Protein AF-0000000079469571 (afdb_homodimer)

Secondary structure (DSSP, 8-state):
--------------EEE-SHHHHHHHHHHHHHHHHHHHHHHHH--S-HHHHHHHHHHS--EE-TTT--EE-HHHHHHHHHHHHHHHHHHHHHHHH-GGG--EEE--STT--SSSSEEESSTTTEEEEEEE-SSTTGGGHHHHHHHHHHT---SEEEEEEE-TT--S-EE-GGG-BTTBEEEE---/--------------EEE-SHHHHHHHHHHHHHHHHHHHHHHHH--S-HHHHHHHHHHS--EE-TTT--EE-HHHHHHHHHHHHHHHHHHHHHHHH-GGG--EEE--STT--SSSSEEESSTTTEEEEEEE-SSTTGGGHHHHHHHHHHT---SEEEEEEE-TT--S-EE-GGG-BTTBEEEE---

Foldseek 3Di:
DDPPPPDPDPPFDWDWFQAPVSLVVLLVLLVVQVVQLVVLLVPDDDDPVVSVVQQPPNQSGAQSRPGHTDHNVVNVQNSVQSNQQSQVQNVVCVVPVPLSTKTAQRDPVGDDPERIDGPPPQAEGEHEHEDQDPPPPPVLVVRLVSQLPRRRPAYEYEYEHPPQQDWDWDVVSDDNRYIYTYHHD/DDPPPPDPDPPFDWDWFQALVSLVVLLVLLVVQVVQLVVLLVPDDDDPVVSVVQQPPNQSGAQSRPRHTDRNVVNVQNSVQSNQQSQVQNVVCVVPVPLSTKTAQRDPVGDDPERIDGPPPQAEGEHEHEDQDPPPPPVLVVRLVSQLPGRRPAYEYEYEHPPQQDFDWDVVSDDNRYTYTYHHD

Sequence (370 aa):
MSLSAIAPSKPEKYLVVRSAADVDQQLDLIRASAARAQSWVISHRGDALDLLRQMKFHPVGFHPIEDRPLNLVEQLNQTWTYTVALIATRKLLELHPDAGGFKVAPGAHMSIPLDIMSMEDGLVGAETFAVTRPSSNGKLAADLTKLATRPERHRYVFFCAPGFVLTERLTQFERNGVQVWSVEIMSLSAIAPSKPEKYLVVRSAADVDQQLDLIRASAARAQSWVISHRGDALDLLRQMKFHPVGFHPIEDRPLNLVEQLNQTWTYTVALIATRKLLELHPDAGGFKVAPGAHMSIPLDIMSMEDGLVGAETFAVTRPSSNGKLAADLTKLATRPERHRYVFFCAPGFVLTERLTQFERNGVQVWSVEI

Structure (mmCIF, N/CA/C/O backbone):
data_AF-0000000079469571-model_v1
#
loop_
_entity.id
_entity.type
_entity.pdbx_description
1 polymer 'Uncharacterized protein'
#
loop_
_atom_site.group_PDB
_atom_site.id
_atom_site.type_symbol
_atom_site.label_atom_id
_atom_site.label_alt_id
_atom_site.label_comp_id
_atom_site.label_asym_id
_atom_site.label_entity_id
_atom_site.label_seq_id
_atom_site.pdbx_PDB_ins_code
_atom_site.Cartn_x
_atom_site.Cartn_y
_atom_site.Cartn_z
_atom_site.occupancy
_atom_site.B_iso_or_equiv
_atom_site.auth_seq_id
_atom_site.auth_comp_id
_atom_site.auth_asym_id
_atom_site.auth_atom_id
_atom_site.pdbx_PDB_model_num
ATOM 1 N N . MET A 1 1 ? -35.875 27.531 -22.047 1 29.48 1 MET A N 1
ATOM 2 C CA . MET A 1 1 ? -34.656 27.859 -21.312 1 29.48 1 MET A CA 1
ATOM 3 C C . MET A 1 1 ? -34.406 26.812 -20.234 1 29.48 1 MET A C 1
ATOM 5 O O . MET A 1 1 ? -35.125 26.734 -19.234 1 29.48 1 MET A O 1
ATOM 9 N N . SER A 1 2 ? -34 25.547 -20.594 1 32.88 2 SER A N 1
ATOM 10 C CA . SER A 1 2 ? -33.875 24.328 -19.781 1 32.88 2 SER A CA 1
ATOM 11 C C . SER A 1 2 ? -32.781 24.469 -18.734 1 32.88 2 SER A C 1
ATOM 13 O O . SER A 1 2 ? -31.641 24.766 -19.062 1 32.88 2 SER A O 1
ATOM 15 N N . LEU A 1 3 ? -33.156 24.891 -17.484 1 33.94 3 LEU A N 1
ATOM 16 C CA . LEU A 1 3 ? -32.25 24.953 -16.344 1 33.94 3 LEU A CA 1
ATOM 17 C C . LEU A 1 3 ? -31.531 23.625 -16.156 1 33.94 3 LEU A C 1
ATOM 19 O O . LEU A 1 3 ? -32.156 22.578 -15.984 1 33.94 3 LEU A O 1
ATOM 23 N N . SER A 1 4 ? -30.375 23.422 -16.688 1 34.5 4 SER A N 1
ATOM 24 C CA . SER A 1 4 ? -29.484 22.297 -16.469 1 34.5 4 SER A CA 1
ATOM 25 C C . SER A 1 4 ? -29.312 22 -14.984 1 34.5 4 SER A C 1
ATOM 27 O O . SER A 1 4 ? -28.969 22.891 -14.203 1 34.5 4 SER A O 1
ATOM 29 N N . ALA A 1 5 ? -30.031 21.031 -14.477 1 35.56 5 ALA A N 1
ATOM 30 C CA . ALA A 1 5 ? -29.891 20.516 -13.117 1 35.56 5 ALA A CA 1
ATOM 31 C C . ALA A 1 5 ? -28.422 20.281 -12.758 1 35.56 5 ALA A C 1
ATOM 33 O O . ALA A 1 5 ? -27.766 19.422 -13.352 1 35.56 5 ALA A O 1
ATOM 34 N N . ILE A 1 6 ? -27.703 21.297 -12.344 1 34.66 6 ILE A N 1
ATOM 35 C CA . ILE A 1 6 ? -26.406 21.078 -11.734 1 34.66 6 ILE A CA 1
ATOM 36 C C . ILE A 1 6 ? -26.5 19.953 -10.703 1 34.66 6 ILE A C 1
ATOM 38 O O . ILE A 1 6 ? -27.344 19.984 -9.812 1 34.66 6 ILE A O 1
ATOM 42 N N . ALA A 1 7 ? -26.156 18.781 -11.023 1 40.38 7 ALA A N 1
ATOM 43 C CA . ALA A 1 7 ? -26.062 17.656 -10.094 1 40.38 7 ALA A CA 1
ATOM 44 C C . ALA A 1 7 ? -25.531 18.125 -8.734 1 40.38 7 ALA A C 1
ATOM 46 O O . ALA A 1 7 ? -24.688 19.016 -8.656 1 40.38 7 ALA A O 1
ATOM 47 N N . PRO A 1 8 ? -26.203 17.938 -7.672 1 37.66 8 PRO A N 1
ATOM 48 C CA . PRO A 1 8 ? -25.719 18.344 -6.355 1 37.66 8 PRO A CA 1
ATOM 49 C C . PRO A 1 8 ? -24.25 17.969 -6.133 1 37.66 8 PRO A C 1
ATOM 51 O O . PRO A 1 8 ? -23.812 16.891 -6.535 1 37.66 8 PRO A O 1
ATOM 54 N N . SER A 1 9 ? -23.297 18.875 -6.164 1 39.91 9 SER A N 1
ATOM 55 C CA . SER A 1 9 ? -21.891 18.688 -5.871 1 39.91 9 SER A CA 1
ATOM 56 C C . SER A 1 9 ? -21.688 17.766 -4.672 1 39.91 9 SER A C 1
ATOM 58 O O . SER A 1 9 ? -22.422 17.859 -3.684 1 39.91 9 SER A O 1
ATOM 60 N N . LYS A 1 10 ? -21.344 16.594 -4.785 1 49.53 10 LYS A N 1
ATOM 61 C CA . LYS A 1 10 ? -20.984 15.773 -3.633 1 49.53 10 LYS A CA 1
ATOM 62 C C . LYS A 1 10 ? -20.391 16.625 -2.512 1 49.53 10 LYS A C 1
ATOM 64 O O . LYS A 1 10 ? -19.578 17.516 -2.764 1 49.53 10 LYS A O 1
ATOM 69 N N . PRO A 1 11 ? -21.078 16.688 -1.435 1 51.78 11 PRO A N 1
ATOM 70 C CA . PRO A 1 11 ? -20.609 17.547 -0.345 1 51.78 11 PRO A CA 1
ATOM 71 C C . PRO A 1 11 ? -19.109 17.422 -0.102 1 51.78 11 PRO A C 1
ATOM 73 O O . PRO A 1 11 ? -18.562 16.312 -0.158 1 51.78 11 PRO A O 1
ATOM 76 N N . GLU A 1 12 ? -18.391 18.578 -0.201 1 59.56 12 GLU A N 1
ATOM 77 C CA . GLU A 1 12 ? -16.969 18.641 0.098 1 59.56 12 GLU A CA 1
ATOM 78 C C . GLU A 1 12 ? -16.656 18.016 1.464 1 59.56 12 GLU A C 1
ATOM 80 O O . GLU A 1 12 ? -17.359 18.297 2.439 1 59.56 12 GLU A O 1
ATOM 85 N N . LYS A 1 13 ? -15.859 16.938 1.423 1 81.94 13 LYS A N 1
ATOM 86 C CA . LYS A 1 13 ? -15.492 16.344 2.705 1 81.94 13 LYS A CA 1
ATOM 87 C C . LYS A 1 13 ? -14.062 16.719 3.096 1 81.94 13 LYS A C 1
ATOM 89 O O . LYS A 1 13 ? -13.117 16.422 2.371 1 81.94 13 LYS A O 1
ATOM 94 N N . TYR A 1 14 ? -14.016 17.75 4.004 1 90.94 14 TYR A N 1
ATOM 95 C CA . TYR A 1 14 ? -12.742 18.156 4.582 1 90.94 14 TYR A CA 1
ATOM 96 C C . TYR A 1 14 ? -12.875 18.406 6.078 1 90.94 14 TYR A C 1
ATOM 98 O O . TYR A 1 14 ? -13.992 18.562 6.59 1 90.94 14 TYR A O 1
ATOM 106 N N . LEU A 1 15 ? -11.734 18.391 6.727 1 93.12 15 LEU A N 1
ATOM 107 C CA . LEU A 1 15 ? -11.641 18.812 8.125 1 93.12 15 LEU A CA 1
ATOM 108 C C . LEU A 1 15 ? -11.367 20.312 8.227 1 93.12 15 LEU A C 1
ATOM 110 O O . LEU A 1 15 ? -10.562 20.844 7.461 1 93.12 15 LEU A O 1
ATOM 114 N N . VAL A 1 16 ? -12.039 20.875 9.141 1 95.56 16 VAL A N 1
ATOM 115 C CA . VAL A 1 16 ? -11.742 22.281 9.422 1 95.56 16 VAL A CA 1
ATOM 116 C C . VAL A 1 16 ? -10.852 22.375 10.664 1 95.56 16 VAL A C 1
ATOM 118 O O . VAL A 1 16 ? -11.18 21.828 11.719 1 95.56 16 VAL A O 1
ATOM 121 N N . VAL A 1 17 ? -9.75 23.078 10.5 1 97.88 17 VAL A N 1
ATOM 122 C CA . VAL A 1 17 ? -8.797 23.297 11.578 1 97.88 17 VAL A CA 1
ATOM 123 C C . VAL A 1 17 ? -8.555 24.797 11.766 1 97.88 17 VAL A C 1
ATOM 125 O O . VAL A 1 17 ? -8.117 25.484 10.844 1 97.88 17 VAL A O 1
ATOM 128 N N . ARG A 1 18 ? -8.781 25.25 12.969 1 98.06 18 ARG A N 1
ATOM 129 C CA . ARG A 1 18 ? -8.656 26.688 13.18 1 98.06 18 ARG A CA 1
ATOM 130 C C . ARG A 1 18 ? -7.613 27 14.258 1 98.06 18 ARG A C 1
ATOM 132 O O . ARG A 1 18 ? -7.199 28.141 14.414 1 98.06 18 ARG A O 1
ATOM 139 N N . SER A 1 19 ? -7.207 25.922 15.008 1 97.94 19 SER A N 1
ATOM 140 C CA . SER A 1 19 ? -6.254 26.141 16.094 1 97.94 19 SER A CA 1
ATOM 141 C C . SER A 1 19 ? -5.379 24.906 16.312 1 97.94 19 SER A C 1
ATOM 143 O O . SER A 1 19 ? -5.664 23.828 15.773 1 97.94 19 SER A O 1
ATOM 145 N N . ALA A 1 20 ? -4.348 25.125 17.062 1 97.5 20 ALA A N 1
ATOM 146 C CA . ALA A 1 20 ? -3.488 24 17.453 1 97.5 20 ALA A CA 1
ATOM 147 C C . ALA A 1 20 ? -4.27 22.953 18.25 1 97.5 20 ALA A C 1
ATOM 149 O O . ALA A 1 20 ? -3.994 21.766 18.156 1 97.5 20 ALA A O 1
ATOM 150 N N . ALA A 1 21 ? -5.219 23.469 18.969 1 98.12 21 ALA A N 1
ATOM 151 C CA . ALA A 1 21 ? -6.047 22.562 19.75 1 98.12 21 ALA A CA 1
ATOM 152 C C . ALA A 1 21 ? -6.859 21.641 18.844 1 98.12 21 ALA A C 1
ATOM 154 O O . ALA A 1 21 ? -7.059 20.453 19.172 1 98.12 21 ALA A O 1
ATOM 155 N N . ASP A 1 22 ? -7.34 22.172 17.75 1 98.06 22 ASP A N 1
ATOM 156 C CA . ASP A 1 22 ? -8.039 21.344 16.781 1 98.06 22 ASP A CA 1
ATOM 157 C C . ASP A 1 22 ? -7.137 20.234 16.25 1 98.06 22 ASP A C 1
ATOM 159 O O . ASP A 1 22 ? -7.57 19.078 16.125 1 98.06 22 ASP A O 1
ATOM 163 N N . VAL A 1 23 ? -5.93 20.562 16 1 98.12 23 VAL A N 1
ATOM 164 C CA . VAL A 1 23 ? -4.957 19.594 15.508 1 98.12 23 VAL A CA 1
ATOM 165 C C . VAL A 1 23 ? -4.758 18.5 16.547 1 98.12 23 VAL A C 1
ATOM 167 O O . VAL A 1 23 ? -4.801 17.312 16.219 1 98.12 23 VAL A O 1
ATOM 170 N N . ASP A 1 24 ? -4.559 18.906 17.75 1 98.12 24 ASP A N 1
ATOM 171 C CA . ASP A 1 24 ? -4.324 17.938 18.828 1 98.12 24 ASP A CA 1
ATOM 172 C C . ASP A 1 24 ? -5.5 16.984 18.969 1 98.12 24 ASP A C 1
ATOM 174 O O . ASP A 1 24 ? -5.301 15.781 19.203 1 98.12 24 ASP A O 1
ATOM 178 N N . GLN A 1 25 ? -6.645 17.516 18.797 1 98 25 GLN A N 1
ATOM 179 C CA . GLN A 1 25 ? -7.836 16.672 18.891 1 98 25 GLN A CA 1
ATOM 180 C C . GLN A 1 25 ? -7.852 15.609 17.812 1 98 25 GLN A C 1
ATOM 182 O O . GLN A 1 25 ? -8.156 14.445 18.078 1 98 25 GLN A O 1
ATOM 187 N N . GLN A 1 26 ? -7.539 16.016 16.672 1 97.19 26 GLN A N 1
ATOM 188 C CA . GLN A 1 26 ? -7.508 15.07 15.562 1 97.19 26 GLN A CA 1
ATOM 189 C C . GLN A 1 26 ? -6.383 14.055 15.742 1 97.19 26 GLN A C 1
ATOM 191 O O . GLN A 1 26 ? -6.559 12.867 15.461 1 97.19 26 GLN A O 1
ATOM 196 N N . LEU A 1 27 ? -5.281 14.5 16.188 1 97.38 27 LEU A N 1
ATOM 197 C CA . LEU A 1 27 ? -4.164 13.586 16.422 1 97.38 27 LEU A CA 1
ATOM 198 C C . LEU A 1 27 ? -4.504 12.578 17.516 1 97.38 27 LEU A C 1
ATOM 200 O O . LEU A 1 27 ? -4.059 11.43 17.469 1 97.38 27 LEU A O 1
ATOM 204 N N . ASP A 1 28 ? -5.297 13.008 18.453 1 97.62 28 ASP A N 1
ATOM 205 C CA . ASP A 1 28 ? -5.75 12.086 19.5 1 97.62 28 ASP A CA 1
ATOM 206 C C . ASP A 1 28 ? -6.621 10.977 18.906 1 97.62 28 ASP A C 1
ATOM 208 O O . ASP A 1 28 ? -6.547 9.828 19.344 1 97.62 28 ASP A O 1
ATOM 212 N N . LEU A 1 29 ? -7.41 11.328 17.938 1 97.12 29 LEU A N 1
ATOM 213 C CA . LEU A 1 29 ? -8.219 10.32 17.266 1 97.12 29 LEU A CA 1
ATOM 214 C C . LEU A 1 29 ? -7.336 9.312 16.531 1 97.12 29 LEU A C 1
ATOM 216 O O . LEU A 1 29 ? -7.594 8.109 16.578 1 97.12 29 LEU A O 1
ATOM 220 N N . ILE A 1 30 ? -6.328 9.82 15.945 1 97.31 30 ILE A N 1
ATOM 221 C CA . ILE A 1 30 ? -5.391 8.969 15.219 1 97.31 30 ILE A CA 1
ATOM 222 C C . ILE A 1 30 ? -4.707 8.008 16.203 1 97.31 30 ILE A C 1
ATOM 224 O O . ILE A 1 30 ? -4.586 6.816 15.914 1 97.31 30 ILE A O 1
ATOM 228 N N . ARG A 1 31 ? -4.324 8.508 17.312 1 97.31 31 ARG A N 1
ATOM 229 C CA . ARG A 1 31 ? -3.68 7.688 18.328 1 97.31 31 ARG A CA 1
ATOM 230 C C . ARG A 1 31 ? -4.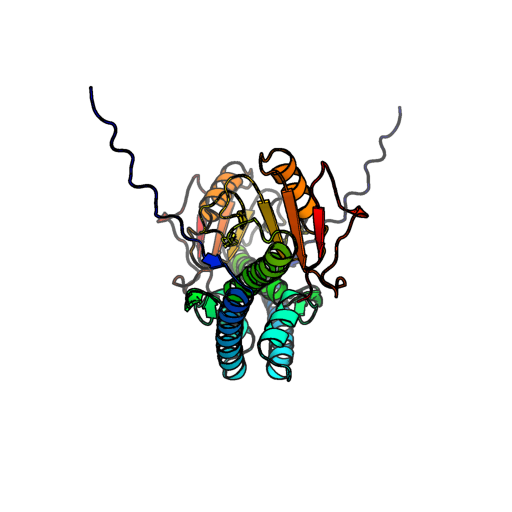625 6.605 18.844 1 97.31 31 ARG A C 1
ATOM 232 O O . ARG A 1 31 ? -4.215 5.457 19.031 1 97.31 31 ARG A O 1
ATOM 239 N N . ALA A 1 32 ? -5.812 6.961 19.016 1 97.31 32 ALA A N 1
ATOM 240 C CA . ALA A 1 32 ? -6.805 6 19.5 1 97.31 32 ALA A CA 1
ATOM 241 C C . ALA A 1 32 ? -7.035 4.891 18.469 1 97.31 32 ALA A C 1
ATOM 243 O O . ALA A 1 32 ? -7.133 3.717 18.828 1 97.31 32 ALA A O 1
ATOM 244 N N . SER A 1 33 ? -7.125 5.285 17.266 1 97 33 SER A N 1
ATOM 245 C CA . SER A 1 33 ? -7.297 4.316 16.188 1 97 33 SER A CA 1
ATOM 246 C C . SER A 1 33 ? -6.105 3.373 16.094 1 97 33 SER A C 1
ATOM 248 O O . SER A 1 33 ? -6.273 2.166 15.922 1 97 33 SER A O 1
ATOM 250 N N . ALA A 1 34 ? -4.922 3.953 16.234 1 97.25 34 ALA A N 1
ATOM 251 C CA . ALA A 1 34 ? -3.703 3.15 16.219 1 97.25 34 ALA A CA 1
ATOM 252 C C . ALA A 1 34 ? -3.695 2.148 17.375 1 97.25 34 ALA A C 1
ATOM 254 O O . ALA A 1 34 ? -3.283 0.998 17.203 1 97.25 34 ALA A O 1
ATOM 255 N N . ALA A 1 35 ? -4.152 2.594 18.5 1 96.81 35 ALA A N 1
ATOM 256 C CA . ALA A 1 35 ? -4.191 1.729 19.688 1 96.81 35 ALA A CA 1
ATOM 257 C C . ALA A 1 35 ? -5.113 0.534 19.453 1 96.81 35 ALA A C 1
ATOM 259 O O . ALA A 1 35 ? -4.801 -0.586 19.859 1 96.81 35 ALA A O 1
ATOM 260 N N . ARG A 1 36 ? -6.168 0.774 18.797 1 96.25 36 ARG A N 1
ATOM 261 C CA . ARG A 1 36 ? -7.09 -0.312 18.484 1 96.25 36 ARG A CA 1
ATOM 262 C C . ARG A 1 36 ? -6.449 -1.312 17.531 1 96.25 36 ARG A C 1
ATOM 264 O O . ARG A 1 36 ? -6.586 -2.525 17.703 1 96.25 36 ARG A O 1
ATOM 271 N N . ALA A 1 37 ? -5.801 -0.832 16.562 1 95.25 37 ALA A N 1
ATOM 272 C CA . ALA A 1 37 ? -5.117 -1.694 15.602 1 95.25 37 ALA A CA 1
ATOM 273 C C . ALA A 1 37 ? -4.051 -2.545 16.281 1 95.25 37 ALA A C 1
ATOM 275 O O . ALA A 1 37 ? -3.941 -3.744 16.031 1 95.25 37 ALA A O 1
ATOM 276 N N . GLN A 1 38 ? -3.301 -1.896 17.109 1 95.38 38 GLN A N 1
ATOM 277 C CA . GLN A 1 38 ? -2.271 -2.619 17.844 1 95.38 38 GLN A CA 1
ATOM 278 C C . GLN A 1 38 ? -2.883 -3.73 18.703 1 95.38 38 GLN A C 1
ATOM 280 O O . GLN A 1 38 ? -2.373 -4.852 18.719 1 95.38 38 GLN A O 1
ATOM 285 N N . SER A 1 39 ? -3.943 -3.396 19.344 1 94.56 39 SER A N 1
ATOM 286 C CA . SER A 1 39 ? -4.625 -4.383 20.172 1 94.56 39 SER A CA 1
ATOM 287 C C . SER A 1 39 ? -5.082 -5.578 19.359 1 94.56 39 SER A C 1
ATOM 289 O O . SER A 1 39 ? -4.938 -6.727 19.781 1 94.56 39 SER A O 1
ATOM 291 N N . TRP A 1 40 ? -5.594 -5.316 18.203 1 94.62 40 TRP A N 1
ATOM 292 C CA . TRP A 1 40 ? -6.051 -6.395 17.328 1 94.62 40 TRP A CA 1
ATOM 293 C C . TRP A 1 40 ? -4.887 -7.285 16.922 1 94.62 40 TRP A C 1
ATOM 295 O O . TRP A 1 40 ? -4.984 -8.516 16.969 1 94.62 40 TRP A O 1
ATOM 305 N N . VAL A 1 41 ? -3.803 -6.672 16.562 1 93.38 41 VAL A N 1
ATOM 306 C CA . VAL A 1 41 ? -2.648 -7.406 16.047 1 93.38 41 VAL A CA 1
ATOM 307 C C . VAL A 1 41 ? -2.082 -8.305 17.156 1 93.38 41 VAL A C 1
ATOM 309 O O . VAL A 1 41 ? -1.788 -9.477 16.906 1 93.38 41 VAL A O 1
ATOM 312 N N . ILE A 1 42 ? -1.999 -7.777 18.281 1 88.81 42 ILE A N 1
ATOM 313 C CA . ILE A 1 42 ? -1.395 -8.492 19.391 1 88.81 42 ILE A CA 1
ATOM 314 C C . ILE A 1 42 ? -2.312 -9.633 19.828 1 88.81 42 ILE A C 1
ATOM 316 O O . ILE A 1 42 ? -1.844 -10.664 20.312 1 88.81 42 ILE A O 1
ATOM 320 N N . SER A 1 43 ? -3.531 -9.523 19.609 1 91.62 43 SER A N 1
ATOM 321 C CA . SER A 1 43 ? -4.496 -10.516 20.078 1 91.62 43 SER A CA 1
ATOM 322 C C . SER A 1 43 ? -4.699 -11.617 19.031 1 91.62 43 SER A C 1
ATOM 324 O O . SER A 1 43 ? -5.359 -12.617 19.312 1 91.62 43 SER A O 1
ATOM 326 N N . HIS A 1 44 ? -4.098 -11.391 17.938 1 91.19 44 HIS A N 1
ATOM 327 C CA . HIS A 1 44 ? -4.305 -12.375 16.891 1 91.19 44 HIS A CA 1
ATOM 328 C C . HIS A 1 44 ? -3.711 -13.727 17.266 1 91.19 44 HIS A C 1
ATOM 330 O O . HIS A 1 44 ? -2.578 -13.797 17.75 1 91.19 44 HIS A O 1
ATOM 336 N N . ARG A 1 45 ? -4.434 -14.828 17.016 1 86.81 45 ARG A N 1
ATOM 337 C CA . ARG A 1 45 ? -4.016 -16.156 17.438 1 86.81 45 ARG A CA 1
ATOM 338 C C . ARG A 1 45 ? -3.787 -17.062 16.219 1 86.81 45 ARG A C 1
ATOM 340 O O . ARG A 1 45 ? -3.285 -18.188 16.359 1 86.81 45 ARG A O 1
ATOM 347 N N . GLY A 1 46 ? -4.016 -16.656 15.086 1 87.69 46 GLY A N 1
ATOM 348 C CA . GLY A 1 46 ? -3.826 -17.484 13.914 1 87.69 46 GLY A CA 1
ATOM 349 C C . GLY A 1 46 ? -2.379 -17.562 13.461 1 87.69 46 GLY A C 1
ATOM 350 O O . GLY A 1 46 ? -1.49 -17.016 14.117 1 87.69 46 GLY A O 1
ATOM 351 N N . ASP A 1 47 ? -2.145 -18.438 12.414 1 93 47 ASP A N 1
ATOM 352 C CA . ASP A 1 47 ? -0.78 -18.547 11.914 1 93 47 ASP A CA 1
ATOM 353 C C . ASP A 1 47 ? -0.353 -17.266 11.195 1 93 47 ASP A C 1
ATOM 355 O O . ASP A 1 47 ? -1.154 -16.344 11.023 1 93 47 ASP A O 1
ATOM 359 N N . ALA A 1 48 ? 0.909 -17.266 10.812 1 95.12 48 ALA A N 1
ATOM 360 C CA . ALA A 1 48 ? 1.549 -16.062 10.281 1 95.12 48 ALA A CA 1
ATOM 361 C C . ALA A 1 48 ? 0.915 -15.648 8.961 1 95.12 48 ALA A C 1
ATOM 363 O O . ALA A 1 48 ? 0.66 -14.461 8.734 1 95.12 48 ALA A O 1
ATOM 364 N N . LEU A 1 49 ? 0.627 -16.578 8.164 1 94.94 49 LEU A N 1
ATOM 365 C CA . LEU A 1 49 ? 0.035 -16.234 6.871 1 94.94 49 LEU A CA 1
ATOM 366 C C . LEU A 1 49 ? -1.395 -15.734 7.043 1 94.94 49 LEU A C 1
ATOM 368 O O . LEU A 1 49 ? -1.844 -14.859 6.297 1 94.94 49 LEU A O 1
ATOM 372 N N . ASP A 1 50 ? -2.039 -16.297 8.008 1 94.94 50 ASP A N 1
ATOM 373 C CA . ASP A 1 50 ? -3.387 -15.812 8.297 1 94.94 50 ASP A CA 1
ATOM 374 C C . ASP A 1 50 ? -3.363 -14.375 8.812 1 94.94 50 ASP A C 1
ATOM 376 O O . ASP A 1 50 ? -4.223 -13.57 8.453 1 94.94 50 ASP A O 1
ATOM 380 N N . LEU A 1 51 ? -2.426 -14.117 9.664 1 96.12 51 LEU A N 1
ATOM 381 C CA . LEU A 1 51 ? -2.275 -12.742 10.141 1 96.12 51 LEU A CA 1
ATOM 382 C C . LEU A 1 51 ? -2.1 -11.781 8.969 1 96.12 51 LEU A C 1
ATOM 384 O O . LEU A 1 51 ? -2.809 -10.773 8.883 1 96.12 51 LEU A O 1
ATOM 388 N N . LEU A 1 52 ? -1.22 -12.102 8.039 1 96.5 52 LEU A N 1
ATOM 389 C CA . LEU A 1 52 ? -0.956 -11.234 6.895 1 96.5 52 LEU A CA 1
ATOM 390 C C . LEU A 1 52 ? -2.182 -11.141 5.992 1 96.5 52 LEU A C 1
ATOM 392 O O . LEU A 1 52 ? -2.453 -10.078 5.422 1 96.5 52 LEU A O 1
ATOM 396 N N . ARG A 1 53 ? -2.889 -12.219 5.906 1 95.44 53 ARG A N 1
ATOM 397 C CA . ARG A 1 53 ? -4.105 -12.234 5.102 1 95.44 53 ARG A CA 1
ATOM 398 C C . ARG A 1 53 ? -5.148 -11.281 5.676 1 95.44 53 ARG A C 1
ATOM 400 O O . ARG A 1 53 ? -5.742 -10.484 4.945 1 95.44 53 ARG A O 1
ATOM 407 N N . GLN A 1 54 ? -5.309 -11.375 6.938 1 95.44 54 GLN A N 1
ATOM 408 C CA . GLN A 1 54 ? -6.285 -10.516 7.602 1 95.44 54 GLN A CA 1
ATOM 409 C C . GLN A 1 54 ? -5.895 -9.047 7.477 1 95.44 54 GLN A C 1
ATOM 411 O O . GLN A 1 54 ? -6.734 -8.195 7.184 1 95.44 54 GLN A O 1
ATOM 416 N N . MET A 1 55 ? -4.645 -8.766 7.617 1 96.44 55 MET A N 1
ATOM 417 C CA . MET A 1 55 ? -4.145 -7.395 7.562 1 96.44 55 MET A CA 1
ATOM 418 C C . MET A 1 55 ? -4.363 -6.793 6.18 1 96.44 55 MET A C 1
ATOM 420 O O . MET A 1 55 ? -4.629 -5.598 6.055 1 96.44 55 MET A O 1
ATOM 424 N N . LYS A 1 56 ? -4.273 -7.629 5.199 1 95.69 56 LYS A N 1
ATOM 425 C CA . LYS A 1 56 ? -4.32 -7.148 3.822 1 95.69 56 LYS A CA 1
ATOM 426 C C . LYS A 1 56 ? -5.758 -7.062 3.316 1 95.69 56 LYS A C 1
ATOM 428 O O . LYS A 1 56 ? -6.121 -6.105 2.631 1 95.69 56 LYS A O 1
ATOM 433 N N . PHE A 1 57 ? -6.617 -8 3.752 1 95 57 PHE A N 1
ATOM 434 C CA . PHE A 1 57 ? -7.844 -8.164 2.982 1 95 57 PHE A CA 1
ATOM 435 C C . PHE A 1 57 ? -9.062 -7.875 3.846 1 95 57 PHE A C 1
ATOM 437 O O . PHE A 1 57 ? -10.148 -7.586 3.326 1 95 57 PHE A O 1
ATOM 444 N N . HIS A 1 58 ? -8.961 -7.98 5.098 1 94.38 58 HIS A N 1
ATOM 445 C CA . HIS A 1 58 ? -10.148 -7.879 5.945 1 94.38 58 HIS A CA 1
ATOM 446 C C . HIS A 1 58 ? -10.172 -6.551 6.695 1 94.38 58 HIS A C 1
ATOM 448 O O . HIS A 1 58 ? -9.125 -5.949 6.938 1 94.38 58 HIS A O 1
ATOM 454 N N . PRO A 1 59 ? -11.305 -6.113 7.035 1 95.12 59 PRO A N 1
ATOM 455 C CA . PRO A 1 59 ? -11.453 -4.828 7.719 1 95.12 59 PRO A CA 1
ATOM 456 C C . PRO A 1 59 ? -11.133 -4.914 9.211 1 95.12 59 PRO A C 1
ATOM 458 O O . PRO A 1 59 ? -12 -4.66 10.047 1 95.12 59 PRO A O 1
ATOM 461 N N . VAL A 1 60 ? -9.898 -5.16 9.508 1 95.62 60 VAL A N 1
ATOM 462 C CA . VAL A 1 60 ? -9.469 -5.344 10.891 1 95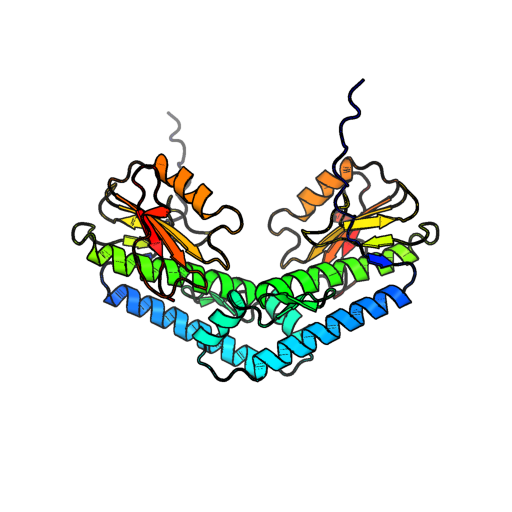.62 60 VAL A CA 1
ATOM 463 C C . VAL A 1 60 ? -8.945 -4.023 11.445 1 95.62 60 VAL A C 1
ATOM 465 O O . VAL A 1 60 ? -8.68 -3.906 12.648 1 95.62 60 VAL A O 1
ATOM 468 N N . GLY A 1 61 ? -8.773 -3.098 10.562 1 95.5 61 GLY A N 1
ATOM 469 C CA . GLY A 1 61 ? -8.375 -1.759 10.961 1 95.5 61 GLY A CA 1
ATOM 470 C C . GLY A 1 61 ? -9.484 -0.737 10.812 1 95.5 61 GLY A C 1
ATOM 471 O O . GLY A 1 61 ? -10.641 -1.099 10.578 1 95.5 61 GLY A O 1
ATOM 472 N N . PHE A 1 62 ? -9.008 0.557 11.016 1 94.69 62 PHE A N 1
ATOM 473 C CA . PHE A 1 62 ? -9.969 1.65 10.984 1 94.69 62 PHE A CA 1
ATOM 474 C C . PHE A 1 62 ? -9.352 2.9 10.367 1 94.69 62 PHE A C 1
ATOM 476 O O . PHE A 1 62 ? -8.156 3.148 10.531 1 94.69 62 PHE A O 1
ATOM 483 N N . HIS A 1 63 ? -10.273 3.588 9.695 1 94.62 63 HIS A N 1
ATOM 484 C CA . HIS A 1 63 ? -9.844 4.914 9.266 1 94.62 63 HIS A CA 1
ATOM 485 C C . HIS A 1 63 ? -9.453 5.777 10.461 1 94.62 63 HIS A C 1
ATOM 487 O O . HIS A 1 63 ? -10.195 5.855 11.445 1 94.62 63 HIS A O 1
ATOM 493 N N . PRO A 1 64 ? -8.375 6.473 10.375 1 94.81 64 PRO A N 1
ATOM 494 C CA . PRO A 1 64 ? -7.844 7.121 11.57 1 94.81 64 PRO A CA 1
ATOM 495 C C . PRO A 1 64 ? -8.727 8.266 12.062 1 94.81 64 PRO A C 1
ATOM 497 O O . PRO A 1 64 ? -8.711 8.594 13.258 1 94.81 64 PRO A O 1
ATOM 500 N N . ILE A 1 65 ? -9.484 8.82 11.164 1 92.81 65 ILE A N 1
ATOM 501 C CA . ILE A 1 65 ? -10.273 9.984 11.539 1 92.81 65 ILE A CA 1
ATOM 502 C C . ILE A 1 65 ? -11.758 9.625 11.547 1 92.81 65 ILE A C 1
ATOM 504 O O . ILE A 1 65 ? -12.469 9.922 12.508 1 92.81 65 ILE A O 1
ATOM 508 N N . GLU A 1 66 ? -12.227 8.922 10.57 1 89.81 66 GLU A N 1
ATOM 509 C CA . GLU A 1 66 ? -13.648 8.656 10.383 1 89.81 66 GLU A CA 1
ATOM 510 C C . GLU A 1 66 ? -14.078 7.391 11.125 1 89.81 66 GLU A C 1
ATOM 512 O O . GLU A 1 66 ? -15.273 7.098 11.227 1 89.81 66 GLU A O 1
ATOM 517 N N . ASP A 1 67 ? -13.203 6.613 11.461 1 89.88 67 ASP A N 1
ATOM 518 C CA . ASP A 1 67 ? -13.414 5.414 12.266 1 89.88 67 ASP A CA 1
ATOM 519 C C . ASP A 1 67 ? -14.203 4.363 11.5 1 89.88 67 ASP A C 1
ATOM 521 O O . ASP A 1 67 ? -14.875 3.52 12.094 1 89.88 67 ASP A O 1
ATOM 525 N N . ARG A 1 68 ? -14.188 4.477 10.289 1 92.75 68 ARG A N 1
ATOM 526 C CA . ARG A 1 68 ? -14.797 3.416 9.492 1 92.75 68 ARG A CA 1
ATOM 527 C C . ARG A 1 68 ? -13.836 2.24 9.32 1 92.75 68 ARG A C 1
ATOM 529 O O . ARG A 1 68 ? -12.625 2.43 9.242 1 92.75 68 ARG A O 1
ATOM 536 N N . PRO A 1 69 ? -14.414 1.111 9.148 1 93.62 69 PRO A N 1
ATOM 537 C CA . PRO A 1 69 ? -13.562 -0.071 8.992 1 93.62 69 PRO A CA 1
ATOM 538 C C . PRO A 1 69 ? -12.773 -0.071 7.684 1 93.62 69 PRO A C 1
ATOM 540 O O . PRO A 1 69 ? -13.297 0.356 6.652 1 93.62 69 PRO A O 1
ATOM 543 N N . LEU A 1 70 ? -11.5 -0.489 7.793 1 94.25 70 LEU A N 1
ATOM 544 C CA . LEU A 1 70 ? -10.594 -0.7 6.672 1 94.25 70 LEU A CA 1
ATOM 545 C C . LEU A 1 70 ? -9.602 -1.82 6.977 1 94.25 70 LEU A C 1
ATOM 547 O O . LEU A 1 70 ? -9.539 -2.309 8.109 1 94.25 70 LEU A O 1
ATOM 551 N N . ASN A 1 71 ? -8.945 -2.268 5.93 1 95.38 71 ASN A N 1
ATOM 552 C CA . ASN A 1 71 ? -7.867 -3.201 6.238 1 95.38 71 ASN A CA 1
ATOM 553 C C . ASN A 1 71 ? -6.664 -2.486 6.844 1 95.38 71 ASN A C 1
ATOM 555 O O . ASN A 1 71 ? -6.59 -1.257 6.824 1 95.38 71 ASN A O 1
ATOM 559 N N . LEU A 1 72 ? -5.777 -3.207 7.383 1 96.81 72 LEU A N 1
ATOM 560 C CA . LEU A 1 72 ? -4.699 -2.607 8.156 1 96.81 72 LEU A CA 1
ATOM 561 C C . LEU A 1 72 ? -3.727 -1.86 7.25 1 96.81 72 LEU A C 1
ATOM 563 O O . LEU A 1 72 ? -3.168 -0.833 7.645 1 96.81 72 LEU A O 1
ATOM 567 N N . VAL A 1 73 ? -3.512 -2.379 6.062 1 95.62 73 VAL A N 1
ATOM 568 C CA . VAL A 1 73 ? -2.625 -1.713 5.113 1 95.62 73 VAL A CA 1
ATOM 569 C C . VAL A 1 73 ? -3.152 -0.312 4.809 1 95.62 73 VAL A C 1
ATOM 571 O O . VAL A 1 73 ? -2.396 0.663 4.848 1 95.62 73 VAL A O 1
ATOM 574 N N . GLU A 1 74 ? -4.383 -0.24 4.559 1 94 74 GLU A N 1
ATOM 575 C CA . GLU A 1 74 ? -5.023 1.045 4.289 1 94 74 GLU A CA 1
ATOM 576 C C . GLU A 1 74 ? -4.961 1.96 5.508 1 94 74 GLU A C 1
ATOM 578 O O . GLU A 1 74 ? -4.73 3.164 5.375 1 94 74 GLU A O 1
ATOM 583 N N . GLN A 1 75 ? -5.234 1.403 6.645 1 96.75 75 GLN A N 1
ATOM 584 C CA . GLN A 1 75 ? -5.129 2.223 7.848 1 96.75 75 GLN A CA 1
ATOM 585 C C . GLN A 1 75 ? -3.723 2.799 7.996 1 96.75 75 GLN A C 1
ATOM 587 O O . GLN A 1 75 ? -3.561 3.979 8.312 1 96.75 75 GLN A O 1
ATOM 592 N N . LEU A 1 76 ? -2.742 1.973 7.824 1 96.75 76 LEU A N 1
ATOM 593 C CA . LEU A 1 76 ? -1.361 2.434 7.926 1 96.75 76 LEU A CA 1
ATOM 594 C C . LEU A 1 76 ? -1.108 3.607 6.988 1 96.75 76 LEU A C 1
ATOM 596 O O . LEU A 1 76 ? -0.569 4.637 7.402 1 96.75 76 LEU A O 1
ATOM 600 N N . ASN A 1 77 ? -1.603 3.484 5.852 1 94.25 77 ASN A N 1
ATOM 601 C CA . ASN A 1 77 ? -1.402 4.543 4.867 1 94.25 77 ASN A CA 1
ATOM 602 C C . ASN A 1 77 ? -2.162 5.809 5.242 1 94.25 77 ASN A C 1
ATOM 604 O O . ASN A 1 77 ? -1.597 6.906 5.238 1 94.25 77 ASN A O 1
ATOM 608 N N . GLN A 1 78 ? -3.359 5.664 5.586 1 95.06 78 GLN A N 1
ATOM 609 C CA . GLN A 1 78 ? -4.188 6.812 5.93 1 95.06 78 GLN A CA 1
ATOM 610 C C . GLN A 1 78 ? -3.705 7.477 7.215 1 95.06 78 GLN A C 1
ATOM 612 O O . GLN A 1 78 ? -3.791 8.695 7.363 1 95.06 78 GLN A O 1
ATOM 617 N N . THR A 1 79 ? -3.23 6.695 8.125 1 96.94 79 THR A N 1
ATOM 618 C CA . THR A 1 79 ? -2.709 7.23 9.383 1 96.94 79 THR A CA 1
ATOM 619 C C . THR A 1 79 ? -1.619 8.266 9.117 1 96.94 79 THR A C 1
ATOM 621 O O . THR A 1 79 ? -1.688 9.391 9.617 1 96.94 79 THR A O 1
ATOM 624 N N . TRP A 1 80 ? -0.777 7.934 8.281 1 96.5 80 TRP A N 1
ATOM 625 C CA . T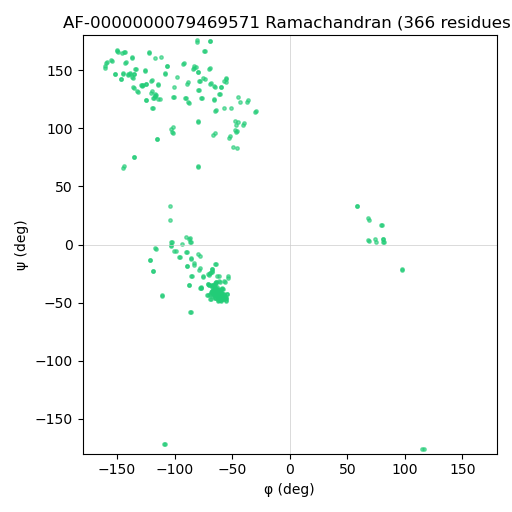RP A 1 80 ? 0.367 8.82 8.102 1 96.5 80 TRP A CA 1
ATOM 626 C C . TRP A 1 80 ? 0.04 9.938 7.113 1 96.5 80 TRP A C 1
ATOM 628 O O . TRP A 1 80 ? 0.571 11.039 7.219 1 96.5 80 TRP A O 1
ATOM 638 N N . THR A 1 81 ? -0.87 9.641 6.227 1 95.31 81 THR A N 1
ATOM 639 C CA . THR A 1 81 ? -1.381 10.695 5.355 1 95.31 81 THR A CA 1
ATOM 640 C C . THR A 1 81 ? -2.01 11.812 6.176 1 95.31 81 THR A C 1
ATOM 642 O O . THR A 1 81 ? -1.672 12.984 5.996 1 95.31 81 THR A O 1
ATOM 645 N N . TYR A 1 82 ? -2.777 11.445 7.121 1 96.06 82 TYR A N 1
ATOM 646 C CA . TYR A 1 82 ? -3.467 12.438 7.941 1 96.06 82 TYR A CA 1
ATOM 647 C C . TYR A 1 82 ? -2.518 13.062 8.961 1 96.06 82 TYR A C 1
ATOM 649 O O . TYR A 1 82 ? -2.604 14.258 9.25 1 96.06 82 TYR A O 1
ATOM 657 N N . THR A 1 83 ? -1.667 12.289 9.477 1 97.25 83 THR A N 1
ATOM 658 C CA . THR A 1 83 ? -0.739 12.805 10.477 1 97.25 83 THR A CA 1
ATOM 659 C C . THR A 1 83 ? 0.13 13.914 9.891 1 97.25 83 THR A C 1
ATOM 661 O O . THR A 1 83 ? 0.23 15 10.461 1 97.25 83 THR A O 1
ATOM 664 N N . VAL A 1 84 ? 0.657 13.633 8.742 1 97.5 84 VAL A N 1
ATOM 665 C CA . VAL A 1 84 ? 1.521 14.625 8.102 1 97.5 84 VAL A CA 1
ATOM 666 C C . VAL A 1 84 ? 0.721 15.891 7.793 1 97.5 84 VAL A C 1
ATOM 668 O O . VAL A 1 84 ? 1.193 17 8.023 1 97.5 84 VAL A O 1
ATOM 671 N N . ALA A 1 85 ? -0.459 15.727 7.324 1 97.44 85 ALA A N 1
ATOM 672 C CA . ALA A 1 85 ? -1.298 16.875 6.965 1 97.44 85 ALA A CA 1
ATOM 673 C C . ALA A 1 85 ? -1.646 17.703 8.195 1 97.44 85 ALA A C 1
ATOM 675 O O . ALA A 1 85 ? -1.632 18.938 8.141 1 97.44 85 ALA A O 1
ATOM 676 N N . LEU A 1 86 ? -1.896 17.062 9.234 1 97.94 86 LEU A N 1
ATOM 677 C CA . LEU A 1 86 ? -2.295 17.766 10.453 1 97.94 86 LEU A CA 1
ATOM 678 C C . LEU A 1 86 ? -1.112 18.516 11.062 1 97.94 86 LEU A C 1
ATOM 680 O O . LEU A 1 86 ? -1.242 19.672 11.453 1 97.94 86 LEU A O 1
ATOM 684 N N . ILE A 1 87 ? -0.003 17.859 11.094 1 98.19 87 ILE A N 1
ATOM 685 C CA . ILE A 1 87 ? 1.179 18.531 11.641 1 98.19 87 ILE A CA 1
ATOM 686 C C . ILE A 1 87 ? 1.591 19.688 10.734 1 98.19 87 ILE A C 1
ATOM 688 O O . ILE A 1 87 ? 1.983 20.75 11.219 1 98.19 87 ILE A O 1
ATOM 692 N N . ALA A 1 88 ? 1.488 19.469 9.477 1 98.56 88 ALA A N 1
ATOM 693 C CA . ALA A 1 88 ? 1.721 20.547 8.523 1 98.56 88 ALA A CA 1
ATOM 694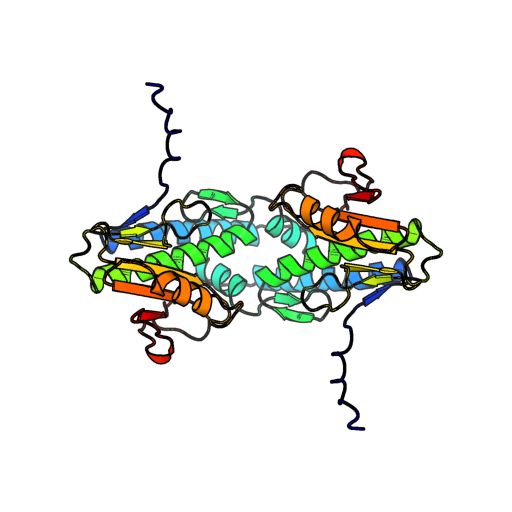 C C . ALA A 1 88 ? 0.775 21.719 8.789 1 98.56 88 ALA A C 1
ATOM 696 O O . ALA A 1 88 ? 1.19 22.875 8.766 1 98.56 88 ALA A O 1
ATOM 697 N N . THR A 1 89 ? -0.433 21.406 9.047 1 98.62 89 THR A N 1
ATOM 698 C CA . THR A 1 89 ? -1.435 22.438 9.297 1 98.62 89 THR A CA 1
ATOM 699 C C . THR A 1 89 ? -1.086 23.234 10.547 1 98.62 89 THR A C 1
ATOM 701 O O . THR A 1 89 ? -1.261 24.453 10.586 1 98.62 89 THR A O 1
ATOM 704 N N . ARG A 1 90 ? -0.607 22.547 11.531 1 98.44 90 ARG A N 1
ATOM 705 C CA . ARG A 1 90 ? -0.136 23.234 12.727 1 98.44 90 ARG A CA 1
ATOM 706 C C . ARG A 1 90 ? 0.924 24.266 12.375 1 98.44 90 ARG A C 1
ATOM 708 O O . ARG A 1 90 ? 0.871 25.406 12.852 1 98.44 90 ARG A O 1
ATOM 715 N N . LYS A 1 91 ? 1.847 23.906 11.562 1 98.62 91 LYS A N 1
ATOM 716 C CA . LYS A 1 91 ? 2.908 24.812 11.141 1 98.62 91 LYS A CA 1
ATOM 717 C C . LYS A 1 91 ? 2.346 25.984 10.336 1 98.62 91 LYS A C 1
ATOM 719 O O . LYS A 1 91 ? 2.764 27.125 10.516 1 98.62 91 LYS A O 1
ATOM 724 N N . LEU A 1 92 ? 1.408 25.688 9.531 1 98.81 92 LEU A N 1
ATOM 725 C CA . LEU A 1 92 ? 0.807 26.719 8.703 1 98.81 92 LEU A CA 1
ATOM 726 C C . LEU A 1 92 ? 0.039 27.719 9.547 1 98.81 92 LEU A C 1
ATOM 728 O O . LEU A 1 92 ? 0.014 28.922 9.234 1 98.81 92 LEU A O 1
ATOM 732 N N . LEU A 1 93 ? -0.58 27.234 10.578 1 98.62 93 LEU A N 1
ATOM 733 C CA . LEU A 1 93 ? -1.257 28.141 11.508 1 98.62 93 LEU A CA 1
ATOM 734 C C . LEU A 1 93 ? -0.274 29.141 12.102 1 98.62 93 LEU A C 1
ATOM 736 O O . LEU A 1 93 ? -0.621 30.312 12.32 1 98.62 93 LEU A O 1
ATOM 740 N N . GLU A 1 94 ? 0.924 28.688 12.375 1 98.25 94 GLU A N 1
ATOM 741 C CA . GLU A 1 94 ? 1.975 29.547 12.906 1 98.25 94 GLU A CA 1
ATOM 742 C C . GLU A 1 94 ? 2.451 30.547 11.859 1 98.25 94 GLU A C 1
ATOM 744 O O . GLU A 1 94 ? 2.65 31.734 12.164 1 98.25 94 GLU A O 1
ATOM 749 N N . LEU A 1 95 ? 2.609 30.062 10.68 1 98.44 95 LEU A N 1
ATOM 750 C CA . LEU A 1 95 ? 3.195 30.875 9.609 1 98.44 95 LEU A CA 1
ATOM 751 C C . LEU A 1 95 ? 2.189 31.891 9.086 1 98.44 95 LEU A C 1
ATOM 753 O O . LEU A 1 95 ? 2.576 32.969 8.602 1 98.44 95 LEU A O 1
ATOM 757 N N . HIS A 1 96 ? 0.966 31.516 9.219 1 98.5 96 HIS A N 1
ATOM 758 C CA . HIS A 1 96 ? -0.062 32.344 8.609 1 98.5 96 HIS A CA 1
ATOM 759 C C . HIS A 1 96 ? -1.239 32.562 9.555 1 98.5 96 HIS A C 1
ATOM 761 O O . HIS A 1 96 ? -2.35 32.094 9.281 1 98.5 96 HIS A O 1
ATOM 767 N N . PRO A 1 97 ? -1.109 33.375 10.523 1 97 97 PRO A N 1
ATOM 768 C CA . PRO A 1 97 ? -2.213 33.656 11.445 1 97 97 PRO A CA 1
ATOM 769 C C . PRO A 1 97 ? -3.387 34.344 10.758 1 97 97 PRO A C 1
ATOM 771 O O . PRO A 1 97 ? -4.508 34.344 11.273 1 97 97 PRO A O 1
ATOM 774 N N . ASP A 1 98 ? -3.127 34.875 9.602 1 97.12 98 ASP A N 1
ATOM 775 C CA . ASP A 1 98 ? -4.129 35.625 8.852 1 97.12 98 ASP A CA 1
ATOM 776 C C . ASP A 1 98 ? -4.969 34.688 7.98 1 97.12 98 ASP A C 1
ATOM 778 O O . ASP A 1 98 ? -5.902 35.156 7.309 1 97.12 98 ASP A O 1
ATOM 782 N N . ALA A 1 99 ? -4.801 33.375 8.062 1 97.94 99 ALA A N 1
ATOM 783 C CA . ALA A 1 99 ? -5.441 32.406 7.148 1 97.94 99 ALA A CA 1
ATOM 784 C C . ALA A 1 99 ? -6.859 32.094 7.605 1 97.94 99 ALA A C 1
ATOM 786 O O . ALA A 1 99 ? -7.652 31.531 6.84 1 97.94 99 ALA A O 1
ATOM 787 N N . GLY A 1 100 ? -7.238 32.375 8.844 1 97.31 100 GLY A N 1
ATOM 788 C CA . GLY A 1 100 ? -8.57 32.094 9.359 1 97.31 100 GLY A CA 1
ATOM 789 C C . GLY A 1 100 ? -8.805 30.641 9.641 1 97.31 100 GLY A C 1
ATOM 790 O O . GLY A 1 100 ? -9.93 30.234 9.938 1 97.31 100 GLY A O 1
ATOM 791 N N . GLY A 1 101 ? -7.879 29.891 9.461 1 98.31 101 GLY A N 1
ATOM 792 C CA . GLY A 1 101 ? -7.98 28.438 9.578 1 98.31 101 GLY A CA 1
ATOM 793 C C . GLY A 1 101 ? -7.719 27.719 8.273 1 98.31 101 GLY A C 1
ATOM 794 O O . GLY A 1 101 ? -7.348 28.344 7.277 1 98.31 101 GLY A O 1
ATOM 795 N N . PHE A 1 102 ? -7.891 26.375 8.328 1 98.19 102 PHE A N 1
ATOM 796 C CA . PHE A 1 102 ? -7.551 25.594 7.148 1 98.19 102 PHE A CA 1
ATOM 797 C C . PHE A 1 102 ? -8.562 24.484 6.926 1 98.19 102 PHE A C 1
ATOM 799 O O . PHE A 1 102 ? -9.141 23.969 7.883 1 98.19 102 PHE A O 1
ATOM 806 N N . LYS A 1 103 ? -8.781 24.203 5.652 1 96.81 103 LYS A N 1
ATOM 807 C CA . LYS A 1 103 ? -9.43 22.969 5.207 1 96.81 103 LYS A CA 1
ATOM 808 C C . LYS A 1 103 ? -8.406 21.875 4.938 1 96.81 103 LYS A C 1
ATOM 810 O O . LYS A 1 103 ? -7.453 22.078 4.184 1 96.81 103 LYS A O 1
ATOM 815 N N . VAL A 1 104 ? -8.602 20.719 5.566 1 96.5 104 VAL A N 1
ATOM 816 C CA . VAL A 1 104 ? -7.648 19.625 5.465 1 96.5 104 VAL A CA 1
ATOM 817 C C . VAL A 1 104 ? -8.328 18.406 4.848 1 96.5 104 VAL A C 1
ATOM 819 O O . VAL A 1 104 ? -9.281 17.859 5.41 1 96.5 104 VAL A O 1
ATOM 822 N N . ALA A 1 105 ? -7.809 18 3.652 1 92.88 105 ALA A N 1
ATOM 823 C CA . ALA A 1 105 ? -8.406 16.875 2.93 1 92.88 105 ALA A CA 1
ATOM 824 C C . ALA A 1 105 ? -7.336 16.047 2.213 1 92.88 105 ALA A C 1
ATOM 826 O O . ALA A 1 105 ? -7.336 15.953 0.984 1 92.88 105 ALA A O 1
ATOM 827 N N . PRO A 1 106 ? -6.492 15.367 2.992 1 88.12 106 PRO A N 1
ATOM 828 C CA . PRO A 1 106 ? -5.379 14.656 2.352 1 88.12 106 PRO A CA 1
ATOM 829 C C . PRO A 1 106 ? -5.801 13.32 1.747 1 88.12 106 PRO A C 1
ATOM 831 O O . PRO A 1 106 ? -5.039 12.719 0.99 1 88.12 106 PRO A O 1
ATOM 834 N N . GLY A 1 107 ? -6.902 12.844 1.934 1 74.94 107 GLY A N 1
ATOM 835 C CA . GLY A 1 107 ? -7.32 11.523 1.496 1 74.94 107 GLY A CA 1
ATOM 836 C C . GLY A 1 107 ? -7.969 11.523 0.124 1 74.94 107 GLY A C 1
ATOM 837 O O . GLY A 1 107 ? -8.367 12.578 -0.38 1 74.94 107 GLY A O 1
ATOM 838 N N . ALA A 1 108 ? -7.902 10.367 -0.503 1 60.81 108 ALA A N 1
ATOM 839 C CA . ALA A 1 108 ? -8.375 10.148 -1.866 1 60.81 108 ALA A CA 1
ATOM 840 C C . ALA A 1 108 ? -9.828 10.586 -2.02 1 60.81 108 ALA A C 1
ATOM 842 O O . ALA A 1 108 ? -10.273 10.922 -3.121 1 60.81 108 ALA A O 1
ATOM 843 N N . HIS A 1 109 ? -10.461 10.531 -1.135 1 56.69 109 HIS A N 1
ATOM 844 C CA . HIS A 1 109 ? -11.891 10.781 -1.307 1 56.69 109 HIS A CA 1
ATOM 845 C C . HIS A 1 109 ? -12.211 12.266 -1.124 1 56.69 109 HIS A C 1
ATOM 847 O O . HIS A 1 109 ? -13.383 12.656 -1.116 1 56.69 109 HIS A O 1
ATOM 853 N N . MET A 1 110 ? -11.133 12.883 -1.004 1 58.84 110 MET A N 1
ATOM 854 C CA . MET A 1 110 ? -11.445 14.25 -0.593 1 58.84 110 MET A CA 1
ATOM 855 C C . MET A 1 110 ? -11.445 15.195 -1.792 1 58.84 110 MET A C 1
ATOM 857 O O . MET A 1 110 ? -10.703 14.984 -2.752 1 58.84 110 MET A O 1
ATOM 861 N N . SER A 1 111 ? -12.281 16.062 -1.726 1 65.75 111 SER A N 1
ATOM 862 C CA . SER A 1 111 ? -12.938 16.844 -2.768 1 65.75 111 SER A CA 1
ATOM 863 C C . SER A 1 111 ? -12.375 18.266 -2.83 1 65.75 111 SER A C 1
ATOM 865 O O . SER A 1 111 ? -13.094 19.203 -3.178 1 65.75 111 SER A O 1
ATOM 867 N N . ILE A 1 112 ? -11.219 18.562 -2.35 1 76.06 112 ILE A N 1
ATOM 868 C CA . ILE A 1 112 ? -10.672 19.875 -2.609 1 76.06 112 ILE A CA 1
ATOM 869 C C . ILE A 1 112 ? -9.383 19.75 -3.414 1 76.06 112 ILE A C 1
ATOM 871 O O . ILE A 1 112 ? -8.758 18.688 -3.438 1 76.06 112 ILE A O 1
ATOM 875 N N . PRO A 1 113 ? -9.039 20.812 -4.016 1 86.94 113 PRO A N 1
ATOM 876 C CA . PRO A 1 113 ? -7.969 20.734 -5.012 1 86.94 113 PRO A CA 1
ATOM 877 C C . PRO A 1 113 ? -6.625 20.344 -4.402 1 86.94 113 PRO A C 1
ATOM 879 O O . PRO A 1 113 ? -5.82 19.672 -5.059 1 86.94 113 PRO A O 1
ATOM 882 N N . LEU A 1 114 ? -6.395 20.844 -3.162 1 94.88 114 LEU A N 1
ATOM 883 C CA . LEU A 1 114 ? -5.141 20.531 -2.482 1 94.88 114 LEU A CA 1
ATOM 884 C C . LEU A 1 114 ? -5.398 19.844 -1.149 1 94.88 114 LEU A C 1
ATOM 886 O O . LEU A 1 114 ? -6.531 19.844 -0.658 1 94.88 114 LEU A O 1
ATOM 890 N N . ASP A 1 115 ? -4.391 19.281 -0.634 1 96.5 115 ASP A N 1
ATOM 891 C CA . ASP A 1 115 ? -4.539 18.594 0.641 1 96.5 115 ASP A CA 1
ATOM 892 C C . ASP A 1 115 ? -4.91 19.562 1.758 1 96.5 115 ASP A C 1
ATOM 894 O O . ASP A 1 115 ? -5.625 19.203 2.693 1 96.5 115 ASP A O 1
ATOM 898 N N . ILE A 1 116 ? -4.297 20.734 1.698 1 97.75 116 ILE A N 1
ATOM 899 C CA . ILE A 1 116 ? -4.566 21.781 2.676 1 97.75 116 ILE A CA 1
ATOM 900 C C . ILE A 1 116 ? -4.812 23.109 1.956 1 97.75 116 ILE A C 1
ATOM 902 O O . ILE A 1 116 ? -4.043 23.5 1.076 1 97.75 116 ILE A O 1
ATOM 906 N N . MET A 1 117 ? -5.863 23.734 2.34 1 97.56 117 MET A N 1
ATOM 907 C CA . MET A 1 117 ? -6.152 25.062 1.819 1 97.56 117 MET A CA 1
ATOM 908 C C . MET A 1 117 ? -6.609 26 2.936 1 97.56 117 MET A C 1
ATOM 910 O O . MET A 1 117 ? -7.34 25.578 3.838 1 97.56 117 MET A O 1
ATOM 914 N N . SER A 1 118 ? -6.219 27.25 2.865 1 98.31 118 SER A N 1
ATOM 915 C CA . SER A 1 118 ? -6.66 28.234 3.854 1 98.31 118 SER A CA 1
ATOM 916 C C . SER A 1 118 ? -8.148 28.531 3.699 1 98.31 118 SER A C 1
ATOM 918 O O . SER A 1 118 ? -8.711 28.391 2.609 1 98.31 118 SER A O 1
ATOM 920 N N . MET A 1 119 ? -8.703 28.891 4.824 1 97.38 119 MET A N 1
ATOM 921 C CA . MET A 1 119 ? -10.078 29.375 4.77 1 97.38 119 MET A CA 1
ATOM 922 C C . MET A 1 119 ? -10.164 30.672 3.973 1 97.38 119 MET A C 1
ATOM 924 O O . MET A 1 119 ? -11.148 30.922 3.275 1 97.38 119 MET A O 1
ATOM 928 N N . GLU A 1 120 ? -9.172 31.531 4.195 1 97.44 120 GLU A N 1
ATOM 929 C CA . GLU A 1 120 ? -9.039 32.688 3.318 1 97.44 120 GLU A CA 1
ATOM 930 C C . GLU A 1 120 ? -8.703 32.25 1.891 1 97.44 120 GLU A C 1
ATOM 932 O O . GLU A 1 120 ? -7.629 31.719 1.636 1 97.44 120 GLU A O 1
ATOM 937 N N . ASP A 1 121 ? -9.562 32.5 1.043 1 95.44 121 ASP A N 1
ATOM 938 C CA . ASP A 1 121 ? -9.43 32.031 -0.334 1 95.44 121 ASP A CA 1
ATOM 939 C C . ASP A 1 121 ? -8.172 32.594 -0.988 1 95.44 121 ASP A C 1
ATOM 941 O O . ASP A 1 121 ? -7.883 33.812 -0.875 1 95.44 121 ASP A O 1
ATOM 945 N N . GLY A 1 122 ? -7.445 31.641 -1.551 1 96.81 122 GLY A N 1
ATOM 946 C CA . GLY A 1 122 ? -6.32 32.031 -2.387 1 96.81 122 GLY A CA 1
ATOM 947 C C . GLY A 1 122 ? -5.07 32.375 -1.591 1 96.81 122 GLY A C 1
ATOM 948 O O . GLY A 1 122 ? -4.047 32.75 -2.162 1 96.81 122 GLY A O 1
ATOM 949 N N . LEU A 1 123 ? -5.102 32.25 -0.322 1 98.5 123 LEU A N 1
ATOM 950 C CA . LEU A 1 123 ? -3.967 32.688 0.481 1 98.5 123 LEU A CA 1
ATOM 951 C C . LEU A 1 123 ? -2.916 31.594 0.593 1 98.5 123 LEU A C 1
ATOM 953 O O . LEU A 1 123 ? -1.761 31.797 0.215 1 98.5 123 LEU A O 1
ATOM 957 N N . VAL A 1 124 ? -3.336 30.453 1.11 1 98.69 124 VAL A N 1
ATOM 958 C CA . VAL A 1 124 ? -2.371 29.391 1.352 1 98.69 124 VAL A CA 1
ATOM 959 C C . VAL A 1 124 ? -2.859 28.094 0.709 1 98.69 124 VAL A C 1
ATOM 961 O O . VAL A 1 124 ? -4.039 27.75 0.808 1 98.69 124 VAL A O 1
ATOM 964 N N . GLY A 1 125 ? -2.035 27.359 0.057 1 98.25 125 GLY A N 1
ATOM 965 C CA . GLY A 1 125 ? -2.248 26 -0.425 1 98.25 125 GLY A CA 1
ATOM 966 C C . GLY A 1 125 ? -1.069 25.078 -0.163 1 98.25 125 GLY A C 1
ATOM 967 O O . GLY A 1 125 ? 0.085 25.5 -0.245 1 98.25 125 GLY A O 1
ATOM 968 N N . ALA A 1 126 ? -1.365 23.781 0.094 1 98.5 126 ALA A N 1
ATOM 969 C CA . ALA A 1 126 ? -0.261 22.875 0.394 1 98.5 126 ALA A CA 1
ATOM 970 C C . ALA A 1 126 ? -0.599 21.453 -0.019 1 98.5 126 ALA A C 1
ATOM 972 O O . ALA A 1 126 ? -1.761 21.031 0.035 1 98.5 126 ALA A O 1
ATOM 973 N N . GLU A 1 127 ? 0.403 20.75 -0.433 1 97.38 127 GLU A N 1
ATOM 974 C CA . GLU A 1 127 ? 0.381 19.297 -0.608 1 97.38 127 GLU A CA 1
ATOM 975 C C . GLU A 1 127 ? 1.211 18.609 0.465 1 97.38 127 GLU A C 1
ATOM 977 O O . GLU A 1 127 ? 2.209 19.156 0.94 1 97.38 127 GLU A O 1
ATOM 982 N N . THR A 1 128 ? 0.766 17.469 0.807 1 97.06 128 THR A N 1
ATOM 983 C CA . THR A 1 128 ? 1.459 16.703 1.83 1 97.06 128 THR A CA 1
ATOM 984 C C . THR A 1 128 ? 1.622 15.242 1.391 1 97.06 128 THR A C 1
ATOM 986 O O . THR A 1 128 ? 0.794 14.719 0.643 1 97.06 128 THR A O 1
ATOM 989 N N . PHE A 1 129 ? 2.709 14.617 1.89 1 95.56 129 PHE A N 1
ATOM 990 C CA . PHE A 1 129 ? 2.834 13.18 1.646 1 95.56 129 PHE A CA 1
ATOM 991 C C . PHE A 1 129 ? 3.777 12.539 2.658 1 95.56 129 PHE A C 1
ATOM 993 O O . PHE A 1 129 ? 4.594 13.227 3.275 1 95.56 129 PHE A O 1
ATOM 1000 N N . ALA A 1 130 ? 3.592 11.25 2.838 1 94.81 130 ALA A N 1
ATOM 1001 C CA . ALA A 1 130 ? 4.457 10.414 3.66 1 94.81 130 ALA A CA 1
ATOM 1002 C C . ALA A 1 130 ? 5.109 9.312 2.824 1 94.81 130 ALA A C 1
ATOM 1004 O O . ALA A 1 130 ? 4.426 8.562 2.127 1 94.81 130 ALA A O 1
ATOM 1005 N N . VAL A 1 131 ? 6.453 9.297 2.926 1 92.38 131 VAL A N 1
ATOM 1006 C CA . VAL A 1 131 ? 7.16 8.336 2.088 1 92.38 131 VAL A CA 1
ATOM 1007 C C . VAL A 1 131 ? 8.359 7.77 2.848 1 92.38 131 VAL A C 1
ATOM 1009 O O . VAL A 1 131 ? 8.742 8.305 3.893 1 92.38 131 VAL A O 1
ATOM 1012 N N . THR A 1 132 ? 8.883 6.66 2.273 1 89.94 132 THR A N 1
ATOM 1013 C CA . THR A 1 132 ? 10.094 6.086 2.842 1 89.94 132 THR A CA 1
ATOM 1014 C C . THR A 1 132 ? 11.328 6.891 2.432 1 89.94 132 THR A C 1
ATOM 1016 O O . THR A 1 132 ? 12.297 6.988 3.189 1 89.94 132 THR A O 1
ATOM 1019 N N . ARG A 1 133 ? 11.234 7.359 1.165 1 85.19 133 ARG A N 1
ATOM 1020 C CA . ARG A 1 133 ? 12.234 8.273 0.641 1 85.19 133 ARG A CA 1
ATOM 1021 C C . ARG A 1 133 ? 11.586 9.422 -0.133 1 85.19 133 ARG A C 1
ATOM 1023 O O . ARG A 1 133 ? 10.68 9.195 -0.939 1 85.19 133 ARG A O 1
ATOM 1030 N N . PRO A 1 134 ? 12.078 10.609 0.138 1 79.62 134 PRO A N 1
ATOM 1031 C CA . PRO A 1 134 ? 11.422 11.742 -0.515 1 79.62 134 PRO A CA 1
ATOM 1032 C C . PRO A 1 134 ? 11.414 11.625 -2.037 1 79.62 134 PRO A C 1
ATOM 1034 O O . PRO A 1 134 ? 10.492 12.125 -2.691 1 79.62 134 PRO A O 1
ATOM 1037 N N . SER A 1 135 ? 12.398 11.023 -2.539 1 78.81 135 SER A N 1
ATOM 1038 C CA . SER A 1 135 ? 12.508 10.922 -3.99 1 78.81 135 SER A CA 1
ATOM 1039 C C . SER A 1 135 ? 11.742 9.711 -4.52 1 78.81 135 SER A C 1
ATOM 1041 O O . SER A 1 135 ? 11.656 9.508 -5.734 1 78.81 135 SER A O 1
ATOM 1043 N N . SER A 1 136 ? 11.156 9.109 -3.584 1 76.81 136 SER A N 1
ATOM 1044 C CA . SER A 1 136 ? 10.43 7.91 -3.998 1 76.81 136 SER A CA 1
ATOM 1045 C C . SER A 1 136 ? 9.258 8.258 -4.906 1 76.81 136 SER A C 1
ATOM 1047 O O . SER A 1 136 ? 8.5 9.188 -4.617 1 76.81 136 SER A O 1
ATOM 1049 N N . ASN A 1 137 ? 9.211 7.648 -6.102 1 77 137 ASN A N 1
ATOM 1050 C CA . ASN A 1 137 ? 8.086 7.68 -7.031 1 77 137 ASN A CA 1
ATOM 1051 C C . ASN A 1 137 ? 7.895 9.07 -7.629 1 77 137 ASN A C 1
ATOM 1053 O O . ASN A 1 137 ? 6.836 9.375 -8.188 1 77 137 ASN A O 1
ATOM 1057 N N . GLY A 1 138 ? 8.766 10 -7.293 1 89.94 138 GLY A N 1
ATOM 1058 C CA . GLY A 1 138 ? 8.688 11.312 -7.906 1 89.94 138 GLY A CA 1
ATOM 1059 C C . GLY A 1 138 ? 7.625 12.203 -7.289 1 89.94 138 GLY A C 1
ATOM 1060 O O . GLY A 1 138 ? 7.195 13.18 -7.898 1 89.94 138 GLY A O 1
ATOM 1061 N N . LYS A 1 139 ? 7.219 11.805 -6.156 1 92.62 139 LYS A N 1
ATOM 1062 C CA . LYS A 1 139 ? 6.09 12.492 -5.535 1 92.62 139 LYS A CA 1
ATOM 1063 C C . LYS A 1 139 ? 6.41 13.961 -5.289 1 92.62 139 LYS A C 1
ATOM 1065 O O . LYS A 1 139 ? 5.586 14.836 -5.559 1 92.62 139 LYS A O 1
ATOM 1070 N N . LEU A 1 140 ? 7.527 14.242 -4.812 1 95.31 140 LEU A N 1
ATOM 1071 C CA . LEU A 1 140 ? 7.914 15.633 -4.566 1 95.31 140 LEU A CA 1
ATOM 1072 C C . LEU A 1 140 ? 7.883 16.438 -5.859 1 95.31 140 LEU A C 1
ATOM 1074 O O . LEU A 1 140 ? 7.309 17.531 -5.898 1 95.31 140 LEU A O 1
ATOM 1078 N N . ALA A 1 141 ? 8.484 15.859 -6.828 1 95 141 ALA A N 1
ATOM 1079 C CA . ALA A 1 141 ? 8.523 16.547 -8.117 1 95 141 ALA A CA 1
ATOM 1080 C C . ALA A 1 141 ? 7.109 16.781 -8.648 1 95 141 ALA A C 1
ATOM 1082 O O . ALA A 1 141 ? 6.809 17.875 -9.156 1 95 141 ALA A O 1
ATOM 1083 N N . ALA A 1 142 ? 6.266 15.836 -8.555 1 95 142 ALA A N 1
ATOM 1084 C CA . ALA A 1 142 ? 4.887 15.938 -9.031 1 95 142 ALA A CA 1
ATOM 1085 C C . ALA A 1 142 ? 4.121 17.016 -8.266 1 95 142 ALA A C 1
ATOM 1087 O O . ALA A 1 142 ? 3.387 17.812 -8.859 1 95 142 ALA A O 1
ATOM 1088 N N . ASP A 1 143 ? 4.32 17.016 -7.004 1 95 143 ASP A N 1
ATOM 1089 C CA . ASP A 1 143 ? 3.617 18 -6.188 1 95 143 ASP A CA 1
ATOM 1090 C C . ASP A 1 143 ? 4.117 19.422 -6.48 1 95 143 ASP A C 1
ATOM 1092 O O . ASP A 1 143 ? 3.328 20.359 -6.547 1 95 143 ASP A O 1
ATOM 1096 N N . LEU A 1 144 ? 5.387 19.5 -6.629 1 96.94 144 LEU A N 1
ATOM 1097 C CA . LEU A 1 144 ? 5.953 20.812 -6.973 1 96.94 144 LEU A CA 1
ATOM 1098 C C . LEU A 1 144 ? 5.402 21.312 -8.305 1 96.94 144 LEU A C 1
ATOM 1100 O O . LEU A 1 144 ? 5.066 22.484 -8.438 1 96.94 144 LEU A O 1
ATOM 1104 N N . THR A 1 145 ? 5.352 20.469 -9.242 1 96.88 145 THR A N 1
ATOM 1105 C CA . THR A 1 145 ? 4.801 20.828 -10.547 1 96.88 145 THR A CA 1
ATOM 1106 C C . THR A 1 145 ? 3.342 21.25 -10.414 1 96.88 145 THR A C 1
ATOM 1108 O O . THR A 1 145 ? 2.936 22.266 -10.984 1 96.88 145 THR A O 1
ATOM 1111 N N . LYS A 1 146 ? 2.588 20.516 -9.703 1 95.94 146 LYS A N 1
ATOM 1112 C CA . LYS A 1 146 ? 1.18 20.828 -9.461 1 95.94 146 LYS A CA 1
ATOM 1113 C C . LYS A 1 146 ? 1.014 22.203 -8.82 1 95.94 146 LYS A C 1
ATOM 1115 O O . LYS A 1 146 ? 0.186 23 -9.258 1 95.94 146 LYS A O 1
ATOM 1120 N N . LEU A 1 147 ? 1.825 22.5 -7.855 1 97.62 147 LEU A N 1
ATOM 1121 C CA . LEU A 1 147 ? 1.692 23.719 -7.074 1 97.62 147 LEU A CA 1
ATOM 1122 C C . LEU A 1 147 ? 2.234 24.922 -7.848 1 97.62 147 LEU A C 1
ATOM 1124 O O . LEU A 1 147 ? 1.876 26.062 -7.559 1 97.62 147 LEU A O 1
ATOM 1128 N N . ALA A 1 148 ? 3.03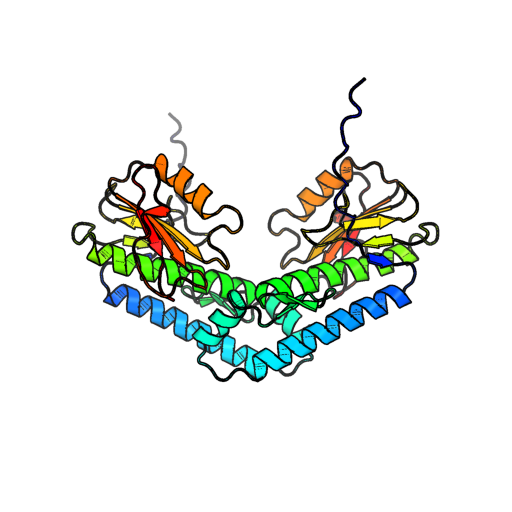3 24.656 -8.781 1 96.81 148 ALA A N 1
ATOM 1129 C CA . ALA A 1 148 ? 3.635 25.75 -9.555 1 96.81 148 ALA A CA 1
ATOM 1130 C C . ALA A 1 148 ? 2.568 26.547 -10.305 1 96.81 148 ALA A C 1
ATOM 1132 O O . ALA A 1 148 ? 2.738 27.734 -10.555 1 96.81 148 ALA A O 1
ATOM 1133 N N . THR A 1 149 ? 1.516 25.922 -10.609 1 95.56 149 THR A N 1
ATOM 1134 C CA . THR A 1 149 ? 0.497 26.562 -11.43 1 95.56 149 THR A CA 1
ATOM 1135 C C . THR A 1 149 ? -0.672 27.031 -10.57 1 95.56 149 THR A C 1
ATOM 1137 O O . THR A 1 149 ? -1.657 27.562 -11.094 1 95.56 149 THR A O 1
ATOM 1140 N N . ARG A 1 150 ? -0.58 26.844 -9.344 1 96.5 150 ARG A N 1
ATOM 1141 C CA . ARG A 1 150 ? -1.68 27.188 -8.453 1 96.5 150 ARG A CA 1
ATOM 1142 C C . ARG A 1 150 ? -1.694 28.688 -8.164 1 96.5 150 ARG A C 1
ATOM 1144 O O . ARG A 1 150 ? -0.638 29.328 -8.078 1 96.5 150 ARG A O 1
ATOM 1151 N N . PRO A 1 151 ? -2.838 29.172 -7.969 1 96.19 151 PRO A N 1
ATOM 1152 C CA . PRO A 1 151 ? -2.961 30.625 -7.809 1 96.19 151 PRO A CA 1
ATOM 1153 C C . PRO A 1 151 ? -2.732 31.078 -6.371 1 96.19 151 PRO A C 1
ATOM 1155 O O . PRO A 1 151 ? -2.633 32.281 -6.109 1 96.19 151 PRO A O 1
ATOM 1158 N N . GLU A 1 152 ? -2.686 30.234 -5.379 1 97.81 152 GLU A N 1
ATOM 1159 C CA . GLU A 1 152 ? -2.51 30.625 -3.986 1 97.81 152 GLU A CA 1
ATOM 1160 C C . GLU A 1 152 ? -1.244 31.469 -3.807 1 97.81 152 GLU A C 1
ATOM 1162 O O . GLU A 1 152 ? -0.213 31.172 -4.418 1 97.81 152 GLU A O 1
ATOM 1167 N N . ARG A 1 153 ? -1.325 32.438 -2.943 1 98.38 153 ARG A N 1
ATOM 1168 C CA . ARG A 1 153 ? -0.214 33.344 -2.693 1 98.38 153 ARG A CA 1
ATOM 1169 C C . ARG A 1 153 ? 0.969 32.594 -2.074 1 98.38 153 ARG A C 1
ATOM 1171 O O . ARG A 1 153 ? 2.121 32.844 -2.441 1 98.38 153 ARG A O 1
ATOM 1178 N N . HIS A 1 154 ? 0.692 31.781 -1.094 1 98.75 154 HIS A N 1
ATOM 1179 C CA . HIS A 1 154 ? 1.707 30.953 -0.442 1 98.75 154 HIS A CA 1
ATOM 1180 C C . HIS A 1 154 ? 1.477 29.469 -0.713 1 98.75 154 HIS A C 1
ATOM 1182 O O . HIS A 1 154 ? 0.396 28.953 -0.438 1 98.75 154 HIS A O 1
ATOM 1188 N N . ARG A 1 155 ? 2.451 28.812 -1.209 1 98.81 155 ARG A N 1
ATOM 1189 C CA . ARG A 1 155 ? 2.336 27.422 -1.611 1 98.81 155 ARG A CA 1
ATOM 1190 C C . ARG A 1 155 ? 3.393 26.562 -0.923 1 98.81 155 ARG A C 1
ATOM 1192 O O . ARG A 1 155 ? 4.555 26.953 -0.826 1 98.81 155 ARG A O 1
ATOM 1199 N N . TYR A 1 156 ? 2.977 25.375 -0.469 1 98.81 156 TYR A N 1
ATOM 1200 C CA . TYR A 1 156 ? 3.855 24.547 0.356 1 98.81 156 TYR A CA 1
ATOM 1201 C C . TYR A 1 156 ? 3.76 23.078 -0.042 1 98.81 156 TYR A C 1
ATOM 1203 O O . TYR A 1 156 ? 2.697 22.609 -0.454 1 98.81 156 TYR A O 1
ATOM 1211 N N . VAL A 1 157 ? 4.863 22.391 0.089 1 98.06 157 VAL A N 1
ATOM 1212 C CA . VAL A 1 157 ? 4.875 20.938 0.183 1 98.06 157 VAL A CA 1
ATOM 1213 C C . VAL A 1 157 ? 5.426 20.516 1.543 1 98.06 157 VAL A C 1
ATOM 1215 O O . VAL A 1 157 ? 6.477 21 1.973 1 98.06 157 VAL A O 1
ATOM 1218 N N . PHE A 1 158 ? 4.668 19.688 2.203 1 98.31 158 PHE A N 1
ATOM 1219 C CA . PHE A 1 158 ? 5.129 19.062 3.438 1 98.31 158 PHE A CA 1
ATOM 1220 C C . PHE A 1 158 ? 5.273 17.562 3.264 1 98.31 158 PHE A C 1
ATOM 1222 O O . PHE A 1 158 ? 4.434 16.922 2.633 1 98.31 158 PHE A O 1
ATOM 1229 N N . PHE A 1 159 ? 6.359 17.047 3.795 1 97.12 159 PHE A N 1
ATOM 1230 C CA . PHE A 1 159 ? 6.492 15.594 3.723 1 97.12 159 PHE A CA 1
ATOM 1231 C C . PHE A 1 159 ? 7.121 15.039 4.996 1 97.12 159 PHE A C 1
ATOM 1233 O O . PHE A 1 159 ? 7.742 15.781 5.762 1 97.12 159 PHE A O 1
ATOM 1240 N N . CYS A 1 160 ? 6.875 13.773 5.254 1 96.19 160 CYS A N 1
ATOM 1241 C CA . CYS A 1 160 ? 7.605 13.031 6.277 1 96.19 160 CYS A CA 1
ATOM 1242 C C . CYS A 1 160 ? 8.328 11.836 5.676 1 96.19 160 CYS A C 1
ATOM 1244 O O . CYS A 1 160 ? 7.805 11.18 4.77 1 96.19 160 CYS A O 1
ATOM 1246 N N . ALA A 1 161 ? 9.469 11.617 6.156 1 94.06 161 ALA A N 1
ATOM 1247 C CA . ALA A 1 161 ? 10.297 10.492 5.723 1 94.06 161 ALA A CA 1
ATOM 1248 C C . ALA A 1 161 ? 11.375 10.172 6.758 1 94.06 161 ALA A C 1
ATOM 1250 O O . ALA A 1 161 ? 11.836 11.062 7.477 1 94.06 161 ALA A O 1
ATOM 1251 N N . PRO A 1 162 ? 11.742 8.867 6.688 1 91.38 162 PRO A N 1
ATOM 1252 C CA . PRO A 1 162 ? 12.883 8.547 7.547 1 91.38 162 PRO A CA 1
ATOM 1253 C C . PRO A 1 162 ? 14.109 9.406 7.246 1 91.38 162 PRO A C 1
ATOM 1255 O O . PRO A 1 162 ? 14.391 9.703 6.082 1 91.38 162 PRO A O 1
ATOM 1258 N N . GLY A 1 163 ? 14.797 9.812 8.258 1 91.25 163 GLY A N 1
ATOM 1259 C CA . GLY A 1 163 ? 15.977 10.641 8.086 1 91.25 163 GLY A CA 1
ATOM 1260 C C . GLY A 1 163 ? 15.703 12.125 8.281 1 91.25 163 GLY A C 1
ATOM 1261 O O . GLY A 1 163 ? 16.625 12.914 8.477 1 91.25 163 GLY A O 1
ATOM 1262 N N . PHE A 1 164 ? 14.508 12.516 8.148 1 94 164 PHE A N 1
ATOM 1263 C CA . PHE A 1 164 ? 14.07 13.883 8.422 1 94 164 PHE A CA 1
ATOM 1264 C C . PHE A 1 164 ? 13.367 13.961 9.773 1 94 164 PHE A C 1
ATOM 1266 O O . PHE A 1 164 ? 12.164 13.719 9.859 1 94 164 PHE A O 1
ATOM 1273 N N . VAL A 1 165 ? 14.055 14.336 10.758 1 92.38 165 VAL A N 1
ATOM 1274 C CA . VAL A 1 165 ? 13.578 14.117 12.117 1 92.38 165 VAL A CA 1
ATOM 1275 C C . VAL A 1 165 ? 13.047 15.422 12.695 1 92.38 165 VAL A C 1
ATOM 1277 O O . VAL A 1 165 ? 12.57 15.461 13.836 1 92.38 165 VAL A O 1
ATOM 1280 N N . LEU A 1 166 ? 13.109 16.5 11.93 1 95 166 LEU A N 1
ATOM 1281 C CA . LEU A 1 166 ? 12.617 17.797 12.391 1 95 166 LEU A CA 1
ATOM 1282 C C . LEU A 1 166 ? 11.602 18.375 11.414 1 95 166 LEU A C 1
ATOM 1284 O O . LEU A 1 166 ? 11.617 18.047 10.227 1 95 166 LEU A O 1
ATOM 1288 N N . THR A 1 167 ? 10.719 19.125 11.992 1 97.06 167 THR A N 1
ATOM 1289 C CA . THR A 1 167 ? 9.898 19.984 11.141 1 97.06 167 THR A CA 1
ATOM 1290 C C . THR A 1 167 ? 10.656 21.234 10.734 1 97.06 167 THR A C 1
ATOM 1292 O O . THR A 1 167 ? 10.852 22.141 11.555 1 97.06 167 THR A O 1
ATOM 1295 N N . GLU A 1 168 ? 11.07 21.234 9.5 1 97.75 168 GLU A N 1
ATOM 1296 C CA . GLU A 1 168 ? 11.898 22.359 9.094 1 97.75 168 GLU A CA 1
ATOM 1297 C C . GLU A 1 168 ? 11.805 22.594 7.594 1 97.75 168 GLU A C 1
ATOM 1299 O O . GLU A 1 168 ? 11.43 21.703 6.836 1 97.75 168 GLU A O 1
ATOM 1304 N N . ARG A 1 169 ? 12.148 23.844 7.23 1 98.5 169 ARG A N 1
ATOM 1305 C CA . ARG A 1 169 ? 12.141 24.234 5.824 1 98.5 169 ARG A CA 1
ATOM 1306 C C . ARG A 1 169 ? 13.391 23.719 5.105 1 98.5 169 ARG A C 1
ATOM 1308 O O . ARG A 1 169 ? 14.5 23.812 5.641 1 98.5 169 ARG A O 1
ATOM 1315 N N . LEU A 1 170 ? 13.133 23.141 3.951 1 97.56 170 LEU A N 1
ATOM 1316 C CA . LEU A 1 170 ? 14.227 22.609 3.139 1 97.56 170 LEU A CA 1
ATOM 1317 C C . LEU A 1 170 ? 14.344 23.359 1.819 1 97.56 170 LEU A C 1
ATOM 1319 O O . LEU A 1 170 ? 13.82 22.922 0.794 1 97.56 170 LEU A O 1
ATOM 1323 N N . THR A 1 171 ? 15.148 24.406 1.82 1 97.81 171 THR A N 1
ATOM 1324 C CA . THR A 1 171 ? 15.219 25.328 0.696 1 97.81 171 THR A CA 1
ATOM 1325 C C . THR A 1 171 ? 15.82 24.656 -0.531 1 97.81 171 THR A C 1
ATOM 1327 O O . THR A 1 171 ? 15.508 25.031 -1.666 1 97.81 171 THR A O 1
ATOM 1330 N N . GLN A 1 172 ? 16.578 23.609 -0.316 1 95.56 172 GLN A N 1
ATOM 1331 C CA . GLN A 1 172 ? 17.266 22.922 -1.415 1 95.56 172 GLN A CA 1
ATOM 1332 C C . GLN A 1 172 ? 16.266 22.234 -2.332 1 95.56 172 GLN A C 1
ATOM 1334 O O . GLN A 1 172 ? 16.578 21.922 -3.482 1 95.56 172 GLN A O 1
ATOM 1339 N N . PHE A 1 173 ? 15.109 21.984 -1.848 1 95.81 173 PHE A N 1
ATOM 1340 C CA . PHE A 1 173 ? 14.125 21.25 -2.637 1 95.81 173 PHE A CA 1
ATOM 1341 C C . PHE A 1 173 ? 13.109 22.203 -3.264 1 95.81 173 PHE A C 1
ATOM 1343 O O . PHE A 1 173 ? 12.273 21.781 -4.062 1 95.81 173 PHE A O 1
ATOM 1350 N N . GLU A 1 174 ? 13.195 23.406 -2.93 1 97.44 174 GLU A N 1
ATOM 1351 C CA . GLU A 1 174 ? 12.188 24.375 -3.359 1 97.44 174 GLU A CA 1
ATOM 1352 C C . GLU A 1 174 ? 12.344 24.719 -4.836 1 97.44 174 GLU A C 1
ATOM 1354 O O . GLU A 1 174 ? 13.469 24.781 -5.348 1 97.44 174 GLU A O 1
ATOM 1359 N N . ARG A 1 175 ? 11.156 24.875 -5.414 1 96.75 175 ARG A N 1
ATOM 1360 C CA . ARG A 1 175 ? 11.078 25.297 -6.809 1 96.75 175 ARG A CA 1
ATOM 1361 C C . ARG A 1 175 ? 9.859 26.172 -7.051 1 96.75 175 ARG A C 1
ATOM 1363 O O . ARG A 1 175 ? 8.789 25.953 -6.48 1 96.75 175 ARG A O 1
ATOM 1370 N N . ASN A 1 176 ? 10.047 27.234 -7.941 1 96.94 176 ASN A N 1
ATOM 1371 C CA . ASN A 1 176 ? 8.953 28.062 -8.43 1 96.94 176 ASN A CA 1
ATOM 1372 C C . ASN A 1 176 ? 8.203 28.734 -7.277 1 96.94 176 ASN A C 1
ATOM 1374 O O . ASN A 1 176 ? 6.973 28.797 -7.285 1 96.94 176 ASN A O 1
ATOM 1378 N N . GLY A 1 177 ? 8.953 29.062 -6.195 1 97.25 177 GLY A N 1
ATOM 1379 C CA . GLY A 1 177 ? 8.359 29.797 -5.09 1 97.25 177 GLY A CA 1
ATOM 1380 C C . GLY A 1 177 ? 7.578 28.922 -4.137 1 97.25 177 GLY A C 1
ATOM 1381 O O . GLY A 1 177 ? 6.914 29.406 -3.227 1 97.25 177 GLY A O 1
ATOM 1382 N N . VAL A 1 178 ? 7.605 27.609 -4.367 1 98.69 178 VAL A N 1
ATOM 1383 C CA . VAL A 1 178 ? 6.938 26.672 -3.469 1 98.69 178 VAL A CA 1
ATOM 1384 C C . VAL A 1 178 ? 7.887 26.266 -2.342 1 98.69 178 VAL A C 1
ATOM 1386 O O . VAL A 1 178 ? 8.992 25.781 -2.596 1 98.69 178 VAL A O 1
ATOM 1389 N N . GLN A 1 179 ? 7.473 26.516 -1.09 1 98.75 179 GLN A N 1
ATOM 1390 C CA . GLN A 1 179 ? 8.297 26.109 0.046 1 98.75 179 GLN A CA 1
ATOM 1391 C C . GLN A 1 179 ? 8.164 24.625 0.326 1 98.75 179 GLN A C 1
ATOM 1393 O O . GLN A 1 179 ? 7.066 24.062 0.214 1 98.75 179 GLN A O 1
ATOM 1398 N N . VAL A 1 180 ? 9.266 24.016 0.671 1 98.25 180 VAL A N 1
ATOM 1399 C CA . VAL A 1 180 ? 9.273 22.594 1.002 1 98.25 180 VAL A CA 1
ATOM 1400 C C . VAL A 1 180 ? 9.695 22.406 2.457 1 98.25 180 VAL A C 1
ATOM 1402 O O . VAL A 1 180 ? 10.711 22.953 2.893 1 98.25 180 VAL A O 1
ATOM 1405 N N . TRP A 1 181 ? 8.875 21.625 3.174 1 98.56 181 TRP A N 1
ATOM 1406 C CA . TRP A 1 181 ? 9.117 21.391 4.594 1 98.56 181 TRP A CA 1
ATOM 1407 C C . TRP A 1 181 ? 9.094 19.906 4.914 1 98.56 181 TRP A C 1
ATOM 1409 O O . TRP A 1 181 ? 8.266 19.156 4.379 1 98.56 181 TRP A O 1
ATOM 1419 N N . SER A 1 182 ? 10.047 19.469 5.738 1 97.75 182 SER A N 1
ATOM 1420 C CA . SER A 1 182 ? 9.883 18.172 6.391 1 97.75 182 SER A CA 1
ATOM 1421 C C . SER A 1 182 ? 9.031 18.297 7.648 1 97.75 182 SER A C 1
ATOM 1423 O O . SER A 1 182 ? 8.93 19.375 8.242 1 97.75 182 SER A O 1
ATOM 1425 N N . VAL A 1 183 ? 8.375 17.203 7.949 1 96.75 183 VAL A N 1
ATOM 1426 C CA . VAL A 1 183 ? 7.539 17.141 9.141 1 96.75 183 VAL A CA 1
ATOM 1427 C C . VAL A 1 183 ? 8.039 16.031 10.062 1 96.75 183 VAL A C 1
ATOM 1429 O O . VAL A 1 183 ? 8.281 14.906 9.617 1 96.75 183 VAL A O 1
ATOM 1432 N N . GLU A 1 184 ? 8.195 16.406 11.305 1 92.94 184 GLU A N 1
ATOM 1433 C CA . GLU A 1 184 ? 8.57 15.422 12.305 1 92.94 184 GLU A CA 1
ATOM 1434 C C . GLU A 1 184 ? 7.375 14.555 12.695 1 92.94 184 GLU A C 1
ATOM 1436 O O . GLU A 1 184 ? 6.32 15.062 13.062 1 92.94 184 GLU A O 1
ATOM 1441 N N . ILE A 1 185 ? 7.59 13.312 12.578 1 83.25 185 ILE A N 1
ATOM 1442 C CA . ILE A 1 185 ? 6.52 12.406 12.977 1 83.25 185 ILE A CA 1
ATOM 1443 C C . ILE A 1 185 ? 7.012 11.469 14.078 1 83.25 185 ILE A C 1
ATOM 1445 O O . ILE A 1 185 ? 8.211 11.18 14.164 1 83.25 185 ILE A O 1
ATOM 1449 N N . MET B 1 1 ? 31.656 1.84 -39.094 1 30.02 1 MET B N 1
ATOM 1450 C CA . MET B 1 1 ? 30.422 1.15 -38.688 1 30.02 1 MET B CA 1
ATOM 1451 C C . MET B 1 1 ? 30.406 0.912 -37.156 1 30.02 1 MET B C 1
ATOM 1453 O O . MET B 1 1 ? 31.203 0.131 -36.656 1 30.02 1 MET B O 1
ATOM 1457 N N . SER B 1 2 ? 30.141 1.977 -36.312 1 33.88 2 SER B N 1
ATOM 1458 C CA . SER B 1 2 ? 30.219 2.041 -34.875 1 33.88 2 SER B CA 1
ATOM 1459 C C . SER B 1 2 ? 29.203 1.112 -34.219 1 33.88 2 SER B C 1
ATOM 1461 O O . SER B 1 2 ? 28.016 1.196 -34.5 1 33.88 2 SER B O 1
ATOM 1463 N N . LEU B 1 3 ? 29.625 -0.1 -33.844 1 34.09 3 LEU B N 1
ATOM 1464 C CA . LEU B 1 3 ? 28.828 -1.063 -33.094 1 34.09 3 LEU B CA 1
ATOM 1465 C C . LEU B 1 3 ? 28.25 -0.429 -31.812 1 34.09 3 LEU B C 1
ATOM 1467 O O . LEU B 1 3 ? 29 0.072 -30.984 1 34.09 3 LEU B O 1
ATOM 1471 N N . SER B 1 4 ? 27.094 0.121 -31.844 1 35.25 4 SER B N 1
ATOM 1472 C CA . SER B 1 4 ? 26.328 0.606 -30.703 1 35.25 4 SER B CA 1
ATOM 1473 C C . SER B 1 4 ? 26.312 -0.415 -29.562 1 35.25 4 SER B C 1
ATOM 1475 O O . SER B 1 4 ? 25.969 -1.579 -29.781 1 35.25 4 SER B O 1
ATOM 1477 N N . ALA B 1 5 ? 27.125 -0.134 -28.578 1 37.75 5 ALA B N 1
ATOM 1478 C CA . ALA B 1 5 ? 27.172 -0.918 -27.344 1 37.75 5 ALA B CA 1
ATOM 1479 C C . ALA B 1 5 ? 25.781 -1.126 -26.766 1 37.75 5 ALA B C 1
ATOM 1481 O O . ALA B 1 5 ? 25.125 -0.168 -26.344 1 37.75 5 ALA B O 1
ATOM 1482 N N . ILE B 1 6 ? 25.062 -2.105 -27.234 1 35.19 6 ILE 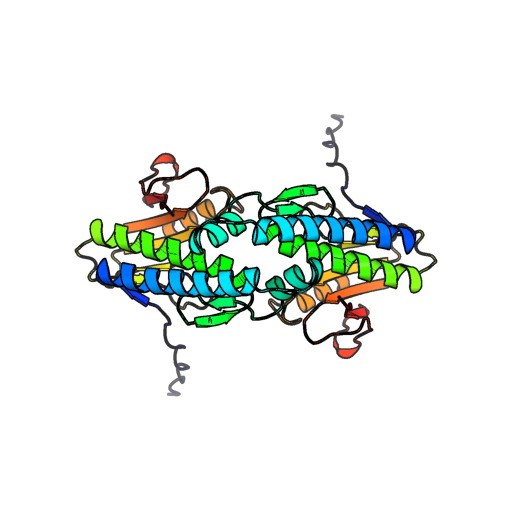B N 1
ATOM 1483 C CA . ILE B 1 6 ? 23.859 -2.539 -26.547 1 35.19 6 ILE B CA 1
ATOM 1484 C C . ILE B 1 6 ? 24.141 -2.695 -25.047 1 35.19 6 ILE B C 1
ATOM 1486 O O . ILE B 1 6 ? 25.062 -3.398 -24.656 1 35.19 6 ILE B O 1
ATOM 1490 N N . ALA B 1 7 ? 23.844 -1.74 -24.281 1 40.62 7 ALA B N 1
ATOM 1491 C CA . ALA B 1 7 ? 23.906 -1.846 -22.828 1 40.62 7 ALA B CA 1
ATOM 1492 C C . ALA B 1 7 ? 23.484 -3.23 -22.359 1 40.62 7 ALA B C 1
ATOM 1494 O O . ALA B 1 7 ? 22.562 -3.826 -22.922 1 40.62 7 ALA B O 1
ATOM 1495 N N . PRO B 1 8 ? 24.266 -3.91 -21.641 1 37.25 8 PRO B N 1
ATOM 1496 C CA . PRO B 1 8 ? 23.844 -5.227 -21.141 1 37.25 8 PRO B CA 1
ATOM 1497 C C . PRO B 1 8 ? 22.453 -5.207 -20.531 1 37.25 8 PRO B C 1
ATOM 1499 O O . PRO B 1 8 ? 22.062 -4.242 -19.875 1 37.25 8 PRO B O 1
ATOM 1502 N N . SER B 1 9 ? 21.469 -5.734 -21.172 1 41.03 9 SER B N 1
ATOM 1503 C CA . SER B 1 9 ? 20.109 -5.879 -20.672 1 41.03 9 SER B CA 1
ATOM 1504 C C . SER B 1 9 ? 20.109 -6.285 -19.203 1 41.03 9 SER B C 1
ATOM 1506 O O . SER B 1 9 ? 20.938 -7.098 -18.781 1 41.03 9 SER B O 1
ATOM 1508 N N . LYS B 1 10 ? 19.844 -5.477 -18.344 1 49.31 10 LYS B N 1
ATOM 1509 C CA . LYS B 1 10 ? 19.672 -5.887 -16.953 1 49.31 10 LYS B CA 1
ATOM 1510 C C . LYS B 1 10 ? 19.156 -7.32 -16.875 1 49.31 10 LYS B C 1
ATOM 1512 O O . LYS B 1 10 ? 18.203 -7.691 -17.578 1 49.31 10 LYS B O 1
ATOM 1517 N N . PRO B 1 11 ? 19.953 -8.203 -16.344 1 51.12 11 PRO B N 1
ATOM 1518 C CA . PRO B 1 11 ? 19.516 -9.602 -16.312 1 51.12 11 PRO B CA 1
ATOM 1519 C C . PRO B 1 11 ? 18.062 -9.75 -15.852 1 51.12 11 PRO B C 1
ATOM 1521 O O . PRO B 1 11 ? 17.625 -9.047 -14.938 1 51.12 11 PRO B O 1
ATOM 1524 N N . GLU B 1 12 ? 17.25 -10.461 -16.656 1 59.66 12 GLU B N 1
ATOM 1525 C CA . GLU B 1 12 ? 15.867 -10.758 -16.344 1 59.66 12 GLU B CA 1
ATOM 1526 C C . GLU B 1 12 ? 15.75 -11.484 -15.008 1 59.66 12 GLU B C 1
ATOM 1528 O O . GLU B 1 12 ? 16.5 -12.43 -14.742 1 59.66 12 GLU B O 1
ATOM 1533 N N . LYS B 1 13 ? 15.047 -10.797 -14.055 1 82.06 13 LYS B N 1
ATOM 1534 C CA . LYS B 1 13 ? 14.867 -11.484 -12.773 1 82.06 13 LYS B CA 1
ATOM 1535 C C . LYS B 1 13 ? 13.477 -12.086 -12.664 1 82.06 13 LYS B C 1
ATOM 1537 O O . LYS B 1 13 ? 12.469 -11.383 -12.781 1 82.06 13 LYS B O 1
ATOM 1542 N N . TYR B 1 14 ? 13.461 -13.453 -12.906 1 91.06 14 TYR B N 1
ATOM 1543 C CA . TYR B 1 14 ? 12.234 -14.227 -12.711 1 91.06 14 TYR B CA 1
ATOM 1544 C C . TYR B 1 14 ? 12.531 -15.539 -12 1 91.06 14 TYR B C 1
ATOM 1546 O O . TYR B 1 14 ? 13.68 -15.984 -11.945 1 91.06 14 TYR B O 1
ATOM 1554 N N . LEU B 1 15 ? 11.492 -16.094 -11.438 1 93.19 15 LEU B N 1
ATOM 1555 C CA . LEU B 1 15 ? 11.539 -17.438 -10.891 1 93.19 15 LEU B CA 1
ATOM 1556 C C . LEU B 1 15 ? 11.195 -18.469 -11.961 1 93.19 15 LEU B C 1
ATOM 1558 O O . LEU B 1 15 ? 10.289 -18.266 -12.766 1 93.19 15 LEU B O 1
ATOM 1562 N N . VAL B 1 16 ? 11.922 -19.516 -11.898 1 95.5 16 VAL B N 1
ATOM 1563 C CA . VAL B 1 16 ? 11.594 -20.625 -12.773 1 95.5 16 VAL B CA 1
ATOM 1564 C C . VAL B 1 16 ? 10.852 -21.703 -11.984 1 95.5 16 VAL B C 1
ATOM 1566 O O . VAL B 1 16 ? 11.336 -22.172 -10.945 1 95.5 16 VAL B O 1
ATOM 1569 N N . VAL B 1 17 ? 9.703 -22.078 -12.508 1 97.88 17 VAL B N 1
ATOM 1570 C CA . VAL B 1 17 ? 8.867 -23.109 -11.898 1 97.88 17 VAL B CA 1
ATOM 1571 C C . VAL B 1 17 ? 8.578 -24.203 -12.914 1 97.88 17 VAL B C 1
ATOM 1573 O O . VAL B 1 17 ? 7.984 -23.938 -13.969 1 97.88 17 VAL B O 1
ATOM 1576 N N . ARG B 1 18 ? 8.914 -25.406 -12.555 1 98.12 18 ARG B N 1
ATOM 1577 C CA . ARG B 1 18 ? 8.727 -26.484 -13.523 1 98.12 18 ARG B CA 1
ATOM 1578 C C . ARG B 1 18 ? 7.801 -27.562 -12.969 1 98.12 18 ARG B C 1
ATOM 1580 O O . ARG B 1 18 ? 7.348 -28.438 -13.711 1 98.12 18 ARG B O 1
ATOM 1587 N N . SER B 1 19 ? 7.535 -27.5 -11.625 1 98 19 SER B N 1
ATOM 1588 C CA . SER B 1 19 ? 6.707 -28.531 -11.008 1 98 19 SER B CA 1
ATOM 1589 C C . SER B 1 19 ? 5.934 -27.969 -9.82 1 98 19 SER B C 1
ATOM 1591 O O . SER B 1 19 ? 6.215 -26.859 -9.352 1 98 19 SER B O 1
ATOM 1593 N N . ALA B 1 20 ? 4.984 -28.75 -9.391 1 97.56 20 ALA B N 1
ATOM 1594 C CA . ALA B 1 20 ? 4.238 -28.391 -8.188 1 97.56 20 ALA B CA 1
ATOM 1595 C C . ALA B 1 20 ? 5.164 -28.312 -6.977 1 97.56 20 ALA B C 1
ATOM 1597 O O . ALA B 1 20 ? 4.949 -27.5 -6.07 1 97.56 20 ALA B O 1
ATOM 1598 N N . ALA B 1 21 ? 6.164 -29.125 -7.031 1 98.12 21 ALA B N 1
ATOM 1599 C CA . ALA B 1 21 ? 7.129 -29.125 -5.934 1 98.12 21 ALA B CA 1
ATOM 1600 C C . ALA B 1 21 ? 7.887 -27.797 -5.871 1 98.12 21 ALA B C 1
ATOM 1602 O O . ALA B 1 21 ? 8.188 -27.297 -4.785 1 98.12 21 ALA B O 1
ATOM 1603 N N . ASP B 1 22 ? 8.195 -27.281 -7.031 1 98.06 22 ASP B N 1
ATOM 1604 C CA . ASP B 1 22 ? 8.828 -25.953 -7.07 1 98.06 22 ASP B CA 1
ATOM 1605 C C . ASP B 1 22 ? 7.934 -24.906 -6.43 1 98.06 22 ASP B C 1
ATOM 1607 O O . ASP B 1 22 ? 8.414 -24.047 -5.676 1 98.06 22 ASP B O 1
ATOM 1611 N N . VAL B 1 23 ? 6.688 -24.984 -6.703 1 98.12 23 VAL B N 1
ATOM 1612 C CA . VAL B 1 23 ? 5.723 -24.031 -6.145 1 98.12 23 VAL B CA 1
ATOM 1613 C C . VAL B 1 23 ? 5.707 -24.156 -4.621 1 98.12 23 VAL B C 1
ATOM 1615 O O . VAL B 1 23 ? 5.777 -23.156 -3.908 1 98.12 23 VAL B O 1
ATOM 1618 N N . ASP B 1 24 ? 5.633 -25.359 -4.164 1 98.12 24 ASP B N 1
ATOM 1619 C CA . ASP B 1 24 ? 5.578 -25.609 -2.725 1 98.12 24 ASP B CA 1
ATOM 1620 C C . ASP B 1 24 ? 6.812 -25.047 -2.027 1 98.12 24 ASP B C 1
ATOM 1622 O O . ASP B 1 24 ? 6.715 -24.484 -0.932 1 98.12 24 ASP B O 1
ATOM 1626 N N . GLN B 1 25 ? 7.895 -25.188 -2.678 1 97.94 25 GLN B N 1
ATOM 1627 C CA . GLN B 1 25 ? 9.133 -24.672 -2.107 1 97.94 25 GLN B CA 1
ATOM 1628 C C . GLN B 1 25 ? 9.086 -23.156 -1.961 1 97.94 25 GLN B C 1
ATOM 1630 O O . GLN B 1 25 ? 9.492 -22.625 -0.929 1 97.94 25 GLN B O 1
ATOM 1635 N N . GLN B 1 26 ? 8.609 -22.547 -2.949 1 97.19 26 GLN B N 1
ATOM 1636 C CA . GLN B 1 26 ? 8.508 -21.094 -2.895 1 97.19 26 GLN B CA 1
ATOM 1637 C C . GLN B 1 26 ? 7.477 -20.656 -1.863 1 97.19 26 GLN B C 1
ATOM 1639 O O . GLN B 1 26 ? 7.691 -19.688 -1.141 1 97.19 26 GLN B O 1
ATOM 1644 N N . LEU B 1 27 ? 6.414 -21.344 -1.799 1 97.38 27 LEU B N 1
ATOM 1645 C CA . LEU B 1 27 ? 5.387 -21.016 -0.817 1 97.38 27 LEU B CA 1
ATOM 1646 C C . LEU B 1 27 ? 5.91 -21.203 0.603 1 97.38 27 LEU B C 1
ATOM 1648 O O . LEU B 1 27 ? 5.531 -20.469 1.514 1 97.38 27 LEU B O 1
ATOM 1652 N N . ASP B 1 28 ? 6.781 -22.141 0.768 1 97.56 28 ASP B N 1
ATOM 1653 C CA . ASP B 1 28 ? 7.406 -22.344 2.07 1 97.56 28 ASP B CA 1
ATOM 1654 C C . ASP B 1 28 ? 8.266 -21.156 2.463 1 97.56 28 ASP B C 1
ATOM 1656 O O . ASP B 1 28 ? 8.305 -20.766 3.635 1 97.56 28 ASP B O 1
ATOM 1660 N N . LEU B 1 29 ? 8.922 -20.594 1.492 1 97.06 29 LEU B N 1
ATOM 1661 C CA . LEU B 1 29 ? 9.703 -19.391 1.753 1 97.06 29 LEU B CA 1
ATOM 1662 C C . LEU B 1 29 ? 8.797 -18.234 2.191 1 97.06 29 LEU B C 1
ATOM 1664 O O . LEU B 1 29 ? 9.133 -17.5 3.119 1 97.06 29 LEU B O 1
ATOM 1668 N N . ILE B 1 30 ? 7.691 -18.156 1.548 1 97.25 30 ILE B N 1
ATOM 1669 C CA . ILE B 1 30 ? 6.73 -17.109 1.869 1 97.25 30 ILE B CA 1
ATOM 1670 C C . ILE B 1 30 ? 6.219 -17.297 3.297 1 97.25 30 ILE B C 1
ATOM 1672 O O . ILE B 1 30 ? 6.137 -16.328 4.062 1 97.25 30 ILE B O 1
ATOM 1676 N N . ARG B 1 31 ? 5.949 -18.5 3.656 1 97.25 31 ARG B N 1
ATOM 1677 C CA . ARG B 1 31 ? 5.477 -18.797 5.004 1 97.25 31 ARG B CA 1
ATOM 1678 C C . ARG B 1 31 ? 6.535 -18.469 6.047 1 97.25 31 ARG B C 1
ATOM 1680 O O . ARG B 1 31 ? 6.215 -17.922 7.105 1 97.25 31 ARG B O 1
ATOM 1687 N N . ALA B 1 32 ? 7.707 -18.766 5.742 1 97.25 32 ALA B N 1
ATOM 1688 C CA . ALA B 1 32 ? 8.805 -18.469 6.668 1 97.25 32 ALA B CA 1
ATOM 1689 C C . ALA B 1 32 ? 8.977 -16.969 6.859 1 97.25 32 ALA B C 1
ATOM 1691 O O . ALA B 1 32 ? 9.18 -16.5 7.984 1 97.25 32 ALA B O 1
ATOM 1692 N N . SER B 1 33 ? 8.898 -16.281 5.797 1 96.88 33 SER B N 1
ATOM 1693 C CA . SER B 1 33 ? 9 -14.82 5.855 1 96.88 33 SER B CA 1
ATOM 1694 C C . SER B 1 33 ? 7.863 -14.219 6.672 1 96.88 33 SER B C 1
ATOM 1696 O O . SER B 1 33 ? 8.078 -13.312 7.477 1 96.88 33 SER B O 1
ATOM 1698 N N . ALA B 1 34 ? 6.672 -14.75 6.449 1 97.19 34 ALA B N 1
ATOM 1699 C CA . ALA B 1 34 ? 5.504 -14.305 7.207 1 97.19 34 ALA B CA 1
ATOM 1700 C C . ALA B 1 34 ? 5.691 -14.57 8.703 1 97.19 34 ALA B C 1
ATOM 1702 O O . ALA B 1 34 ? 5.328 -13.734 9.531 1 97.19 34 ALA B O 1
ATOM 1703 N N . ALA B 1 35 ? 6.25 -15.695 9 1 96.75 35 ALA B N 1
ATOM 1704 C CA . ALA B 1 35 ? 6.477 -16.062 10.391 1 96.75 35 ALA B CA 1
ATOM 1705 C C . ALA B 1 35 ? 7.43 -15.078 11.07 1 96.75 35 ALA B C 1
ATOM 1707 O O . ALA B 1 35 ? 7.234 -14.703 12.227 1 96.75 35 ALA B O 1
ATOM 1708 N N . ARG B 1 36 ? 8.391 -14.68 10.359 1 96.25 36 ARG B N 1
ATOM 1709 C CA . ARG B 1 36 ? 9.328 -13.703 10.898 1 96.25 36 ARG B CA 1
ATOM 1710 C C . ARG B 1 36 ? 8.641 -12.359 11.156 1 96.25 36 ARG B C 1
ATOM 1712 O O . ARG B 1 36 ? 8.867 -11.734 12.188 1 96.25 36 ARG B O 1
ATOM 1719 N N . ALA B 1 37 ? 7.848 -11.945 10.25 1 95.31 37 ALA B N 1
ATOM 1720 C CA . ALA B 1 37 ? 7.109 -10.695 10.398 1 95.31 37 ALA B CA 1
ATOM 1721 C C . ALA B 1 37 ? 6.18 -10.75 11.609 1 95.31 37 ALA B C 1
ATOM 1723 O O . ALA B 1 37 ? 6.105 -9.797 12.391 1 95.31 37 ALA B O 1
ATOM 1724 N N . GLN B 1 38 ? 5.5 -11.844 11.719 1 95.38 38 GLN B N 1
ATOM 1725 C CA . GLN B 1 38 ? 4.605 -12.016 12.859 1 95.38 38 GLN B CA 1
ATOM 1726 C C . GLN B 1 38 ? 5.375 -11.938 14.18 1 95.38 38 GLN B C 1
ATOM 1728 O O . GLN B 1 38 ? 4.934 -11.281 15.125 1 95.38 38 GLN B O 1
ATOM 1733 N N . SER B 1 39 ? 6.477 -12.594 14.195 1 94.56 39 SER B N 1
ATOM 1734 C CA . SER B 1 39 ? 7.305 -12.578 15.398 1 94.56 39 SER B CA 1
ATOM 1735 C C . SER B 1 39 ? 7.73 -11.156 15.758 1 94.56 39 SER B C 1
ATOM 1737 O O . SER B 1 39 ? 7.703 -10.773 16.922 1 94.56 39 SER B O 1
ATOM 1739 N N . TRP B 1 40 ? 8.102 -10.406 14.781 1 94.69 40 TRP B N 1
ATOM 1740 C CA . TRP B 1 40 ? 8.508 -9.023 15.016 1 94.69 40 TRP B CA 1
ATOM 1741 C C . TRP B 1 40 ? 7.359 -8.203 15.586 1 94.69 40 TRP B C 1
ATOM 1743 O O . TRP B 1 40 ? 7.531 -7.465 16.562 1 94.69 40 TRP B O 1
ATOM 1753 N N . VAL B 1 41 ? 6.191 -8.383 15.016 1 93.44 41 VAL B N 1
ATOM 1754 C CA . VAL B 1 41 ? 5.031 -7.59 15.398 1 93.44 41 VAL B CA 1
ATOM 1755 C C . VAL B 1 41 ? 4.648 -7.902 16.844 1 93.44 41 VAL B C 1
ATOM 1757 O O . VAL B 1 41 ? 4.398 -6.992 17.641 1 93.44 41 VAL B O 1
ATOM 1760 N N . ILE B 1 42 ? 4.668 -9.102 17.156 1 89 42 ILE B N 1
ATOM 1761 C CA . ILE B 1 42 ? 4.238 -9.547 18.484 1 89 42 ILE B CA 1
ATOM 1762 C C . ILE B 1 42 ? 5.266 -9.117 19.531 1 89 42 ILE B C 1
ATOM 1764 O O . ILE B 1 42 ? 4.914 -8.867 20.688 1 89 42 ILE B O 1
ATOM 1768 N N . SER B 1 43 ? 6.438 -8.945 19.141 1 91.69 43 SER B N 1
ATOM 1769 C CA . SER B 1 43 ? 7.508 -8.625 20.078 1 91.69 43 SER B CA 1
ATOM 1770 C C . SER B 1 43 ? 7.648 -7.117 20.266 1 91.69 43 SER B C 1
ATOM 1772 O O . SER B 1 43 ? 8.398 -6.66 21.141 1 91.69 43 SER B O 1
ATOM 1774 N N . HIS B 1 44 ? 6.914 -6.438 19.484 1 91.5 44 HIS B N 1
ATOM 1775 C CA . HIS B 1 44 ? 7.051 -4.988 19.562 1 91.5 44 HIS B CA 1
ATOM 1776 C C . HIS B 1 44 ? 6.586 -4.469 20.922 1 91.5 44 HIS B C 1
ATOM 1778 O O . HIS B 1 44 ? 5.523 -4.863 21.422 1 91.5 44 HIS B O 1
ATOM 1784 N N . ARG B 1 45 ? 7.336 -3.553 21.547 1 86.94 45 ARG B N 1
ATOM 1785 C CA . ARG B 1 45 ? 7.051 -3.059 22.891 1 86.94 45 ARG B CA 1
ATOM 1786 C C . ARG B 1 45 ? 6.73 -1.568 22.859 1 86.94 45 ARG B C 1
ATOM 1788 O O . ARG B 1 45 ? 6.332 -1 23.891 1 86.94 45 ARG B O 1
ATOM 1795 N N . GLY B 1 46 ? 6.797 -0.927 21.797 1 87.56 46 GLY B N 1
ATOM 1796 C CA . GLY B 1 46 ? 6.516 0.499 21.75 1 87.56 46 GLY B CA 1
ATOM 1797 C C . GLY B 1 46 ? 5.031 0.812 21.703 1 87.56 46 GLY B C 1
ATOM 1798 O O . GLY B 1 46 ? 4.195 -0.092 21.797 1 87.56 46 GLY B O 1
ATOM 1799 N N . ASP B 1 47 ? 4.723 2.152 21.75 1 92.94 47 ASP B N 1
ATOM 1800 C CA . ASP B 1 47 ? 3.314 2.535 21.688 1 92.94 47 ASP B CA 1
ATOM 1801 C C . ASP B 1 47 ? 2.732 2.264 20.312 1 92.94 47 ASP B C 1
ATOM 1803 O O . ASP B 1 47 ? 3.453 1.862 19.391 1 92.94 47 ASP B O 1
ATOM 1807 N N . ALA B 1 48 ? 1.441 2.49 20.219 1 95.06 48 ALA B N 1
ATOM 1808 C CA . ALA B 1 48 ? 0.678 2.107 19.031 1 95.06 48 ALA B CA 1
ATOM 1809 C C . ALA B 1 48 ? 1.126 2.9 17.812 1 95.06 48 ALA B C 1
ATOM 1811 O O . ALA B 1 48 ? 1.277 2.344 16.719 1 95.06 48 ALA B O 1
ATOM 1812 N N . LEU B 1 49 ? 1.368 4.113 18.016 1 95 49 LEU B N 1
ATOM 1813 C CA . LEU B 1 49 ? 1.784 4.934 16.875 1 95 49 LEU B CA 1
ATOM 1814 C C . LEU B 1 49 ? 3.193 4.562 16.422 1 95 49 LEU B C 1
ATOM 1816 O O . LEU B 1 49 ? 3.5 4.617 15.234 1 95 49 LEU B O 1
ATOM 1820 N N . ASP B 1 50 ? 3.98 4.199 17.391 1 95.12 50 ASP B N 1
ATOM 1821 C CA . ASP B 1 50 ? 5.324 3.75 17.031 1 95.12 50 ASP B CA 1
ATOM 1822 C C . ASP B 1 50 ? 5.277 2.449 16.234 1 95.12 50 ASP B C 1
ATOM 1824 O O . ASP B 1 50 ? 6.043 2.268 15.289 1 95.12 50 ASP B O 1
ATOM 1828 N N . LEU B 1 51 ? 4.438 1.579 16.672 1 96.25 51 LEU B N 1
ATOM 1829 C CA . LEU B 1 51 ? 4.262 0.339 15.922 1 96.25 51 LEU B CA 1
ATOM 1830 C C . LEU B 1 51 ? 3.896 0.628 14.469 1 96.25 51 LEU B C 1
ATOM 1832 O O . LEU B 1 51 ? 4.531 0.109 13.547 1 96.25 51 LEU B O 1
ATOM 1836 N N . LEU B 1 52 ? 2.922 1.499 14.242 1 96.62 52 LEU B N 1
ATOM 1837 C CA . LEU B 1 52 ? 2.479 1.826 12.891 1 96.62 52 LEU B CA 1
ATOM 1838 C C . LEU B 1 52 ? 3.582 2.535 12.109 1 96.62 52 LEU B C 1
ATOM 1840 O O . LEU B 1 52 ? 3.723 2.332 10.906 1 96.62 52 LEU B O 1
ATOM 1844 N N . ARG B 1 53 ? 4.344 3.32 12.812 1 95.5 53 ARG B N 1
ATOM 1845 C CA . ARG B 1 53 ? 5.457 4.016 12.18 1 95.5 53 ARG B CA 1
ATOM 1846 C C . ARG B 1 53 ? 6.508 3.031 11.68 1 95.5 53 ARG B C 1
ATOM 1848 O O . ARG B 1 53 ? 6.965 3.131 10.539 1 95.5 53 ARG B O 1
ATOM 1855 N N . GLN B 1 54 ? 6.824 2.121 12.516 1 95.5 54 GLN B N 1
ATOM 1856 C CA . GLN B 1 54 ? 7.816 1.119 12.141 1 95.5 54 GLN B CA 1
ATOM 1857 C C . GLN B 1 54 ? 7.328 0.271 10.969 1 95.5 54 GLN B C 1
ATOM 1859 O O . GLN B 1 54 ? 8.078 0.01 10.031 1 95.5 54 GLN B O 1
ATOM 1864 N N . MET B 1 55 ? 6.086 -0.077 10.992 1 96.5 55 MET B N 1
ATOM 1865 C CA . MET B 1 55 ? 5.508 -0.922 9.953 1 96.5 55 MET B CA 1
ATOM 1866 C C . MET B 1 55 ? 5.527 -0.215 8.602 1 96.5 55 MET B C 1
ATOM 1868 O O . MET B 1 55 ? 5.707 -0.854 7.566 1 96.5 55 MET B O 1
ATOM 1872 N N . LYS B 1 56 ? 5.371 1.063 8.648 1 95.88 56 LYS B N 1
ATOM 1873 C CA . LYS B 1 56 ? 5.227 1.833 7.418 1 95.88 56 LYS B CA 1
ATOM 1874 C C . LYS B 1 56 ? 6.59 2.246 6.867 1 95.88 56 LYS B C 1
ATOM 1876 O O . LYS B 1 56 ? 6.812 2.201 5.656 1 95.88 56 LYS B O 1
ATOM 1881 N N . PHE B 1 57 ? 7.551 2.541 7.766 1 95.12 57 PHE B N 1
ATOM 1882 C CA . PHE B 1 57 ? 8.688 3.305 7.27 1 95.12 57 PHE B CA 1
ATOM 1883 C C . PHE B 1 57 ? 9.984 2.518 7.438 1 95.12 57 PHE B C 1
ATOM 1885 O O . PHE B 1 57 ? 10.977 2.797 6.762 1 95.12 57 PHE B O 1
ATOM 1892 N N . HIS B 1 58 ? 10.031 1.616 8.305 1 94.38 58 HIS B N 1
ATOM 1893 C CA . HIS B 1 58 ? 11.297 0.964 8.617 1 94.38 58 HIS B CA 1
ATOM 1894 C C . HIS B 1 58 ? 11.344 -0.452 8.047 1 94.38 58 HIS B C 1
ATOM 1896 O O . HIS B 1 58 ? 10.297 -1.08 7.859 1 94.38 58 HIS B O 1
ATOM 1902 N N . PRO B 1 59 ? 12.484 -0.924 7.789 1 95.12 59 PRO B N 1
ATOM 1903 C CA . PRO B 1 59 ? 12.641 -2.258 7.199 1 95.12 59 PRO B CA 1
ATOM 1904 C C . PRO B 1 59 ? 12.5 -3.375 8.234 1 95.12 59 PRO B C 1
ATOM 1906 O O . PRO B 1 59 ? 13.453 -4.129 8.461 1 95.12 59 PRO B O 1
ATOM 1909 N N . VAL B 1 60 ? 11.32 -3.523 8.742 1 95.69 60 VAL B N 1
ATOM 1910 C CA . VAL B 1 60 ? 11.062 -4.5 9.789 1 95.69 60 VAL B CA 1
ATOM 1911 C C . VAL B 1 60 ? 10.523 -5.793 9.18 1 95.69 60 VAL B C 1
ATOM 1913 O O . VAL B 1 60 ? 10.391 -6.805 9.867 1 95.69 60 VAL B O 1
ATOM 1916 N N . GLY B 1 61 ? 10.195 -5.684 7.93 1 95.44 61 GLY B N 1
ATOM 1917 C CA . GLY B 1 61 ? 9.773 -6.859 7.184 1 95.44 61 GLY B CA 1
ATOM 1918 C C . GLY B 1 61 ? 10.805 -7.312 6.16 1 95.44 61 GLY B C 1
ATOM 1919 O O . GLY B 1 61 ? 11.938 -6.832 6.152 1 95.44 61 GLY B O 1
ATOM 1920 N N . PHE B 1 62 ? 10.289 -8.32 5.344 1 94.56 62 PHE B N 1
ATOM 1921 C CA . PHE B 1 62 ? 11.18 -8.922 4.363 1 94.56 62 PHE B CA 1
ATOM 1922 C C . PHE B 1 62 ? 10.422 -9.273 3.088 1 94.56 62 PHE B C 1
ATOM 1924 O O . PHE B 1 62 ? 9.242 -9.609 3.133 1 94.56 62 PHE B O 1
ATOM 1931 N N . HIS B 1 63 ? 11.219 -9.141 2.02 1 94.56 63 HIS B N 1
ATOM 1932 C CA . HIS B 1 63 ? 10.672 -9.672 0.78 1 94.56 63 HIS B CA 1
ATOM 1933 C C . HIS B 1 63 ? 10.375 -11.164 0.904 1 94.56 63 HIS B C 1
ATOM 1935 O O . HIS B 1 63 ? 11.219 -11.93 1.367 1 94.56 63 HIS B O 1
ATOM 1941 N N . PRO B 1 64 ? 9.266 -11.594 0.44 1 94.81 64 PRO B N 1
ATOM 1942 C CA . PRO B 1 64 ? 8.844 -12.961 0.751 1 94.81 64 PRO B CA 1
ATOM 1943 C C . PRO B 1 64 ? 9.711 -14.016 0.066 1 94.81 64 PRO B C 1
ATOM 1945 O O . PRO B 1 64 ? 9.82 -15.141 0.554 1 94.81 64 PRO B O 1
ATOM 1948 N N . ILE B 1 65 ? 10.32 -13.617 -1.011 1 92.62 65 ILE B N 1
ATOM 1949 C CA . ILE B 1 65 ? 11.086 -14.602 -1.776 1 92.62 65 ILE B CA 1
ATOM 1950 C C . ILE B 1 65 ? 12.578 -14.297 -1.668 1 92.62 65 ILE B C 1
ATOM 1952 O O . ILE B 1 65 ? 13.375 -15.188 -1.394 1 92.62 65 ILE B O 1
ATOM 1956 N N . GLU B 1 66 ? 12.969 -13.062 -1.778 1 89.38 66 GLU B N 1
ATOM 1957 C CA . GLU B 1 66 ? 14.375 -12.664 -1.854 1 89.38 66 GLU B CA 1
ATOM 1958 C C . GLU B 1 66 ? 14.953 -12.43 -0.462 1 89.38 66 GLU B C 1
ATOM 1960 O O . GLU B 1 66 ? 16.172 -12.273 -0.309 1 89.38 66 GLU B O 1
ATOM 1965 N N . ASP B 1 67 ? 14.188 -12.258 0.455 1 89.5 67 ASP B N 1
ATOM 1966 C CA . ASP B 1 67 ? 14.555 -12.117 1.859 1 89.5 67 ASP B CA 1
ATOM 1967 C C . ASP B 1 67 ? 15.32 -10.82 2.098 1 89.5 67 ASP B C 1
ATOM 1969 O O . ASP B 1 67 ? 16.109 -10.719 3.041 1 89.5 67 ASP B O 1
ATOM 1973 N N . ARG B 1 68 ? 15.141 -9.945 1.267 1 92.5 68 ARG B N 1
ATOM 1974 C CA . ARG B 1 68 ? 15.711 -8.625 1.521 1 92.5 68 ARG B CA 1
ATOM 1975 C C . ARG B 1 68 ? 14.805 -7.801 2.428 1 92.5 68 ARG B C 1
ATOM 1977 O O . ARG B 1 68 ? 13.578 -7.93 2.373 1 92.5 68 ARG B O 1
ATOM 1984 N N . PRO B 1 69 ? 15.406 -6.918 3.115 1 93.38 69 PRO B N 1
ATOM 1985 C CA . PRO B 1 69 ? 14.609 -6.109 4.039 1 93.38 69 PRO B CA 1
ATOM 1986 C C . PRO B 1 69 ? 13.672 -5.141 3.316 1 93.38 69 PRO B C 1
ATOM 1988 O O . PRO B 1 69 ? 14.031 -4.586 2.277 1 93.38 69 PRO B O 1
ATOM 1991 N N . LEU B 1 70 ? 12.438 -5.055 3.859 1 94.19 70 LEU B N 1
ATOM 1992 C CA . LEU B 1 70 ? 11.398 -4.117 3.443 1 94.19 70 LEU B CA 1
ATOM 1993 C C . LEU B 1 70 ? 10.555 -3.682 4.633 1 94.19 70 LEU B C 1
ATOM 1995 O O . LEU B 1 70 ? 10.672 -4.242 5.727 1 94.19 70 LEU B O 1
ATOM 1999 N N . ASN B 1 71 ? 9.805 -2.613 4.395 1 95.38 71 ASN B N 1
ATOM 2000 C CA . ASN B 1 71 ? 8.828 -2.328 5.441 1 95.38 71 ASN B CA 1
ATOM 2001 C C . ASN B 1 71 ? 7.664 -3.312 5.402 1 95.38 71 ASN B C 1
ATOM 2003 O O . ASN B 1 71 ? 7.52 -4.074 4.445 1 95.38 71 ASN B O 1
ATOM 2007 N N . LEU B 1 72 ? 6.887 -3.332 6.402 1 96.81 72 LEU B N 1
ATOM 2008 C CA . LEU B 1 72 ? 5.875 -4.371 6.547 1 96.81 72 LEU B CA 1
ATOM 2009 C C . LEU B 1 72 ? 4.766 -4.191 5.516 1 96.81 72 LEU B C 1
ATOM 2011 O O . LEU B 1 72 ? 4.199 -5.176 5.027 1 96.81 72 LEU B O 1
ATOM 2015 N N . VAL B 1 73 ? 4.438 -2.963 5.195 1 95.62 73 VAL B N 1
ATOM 2016 C CA . VAL B 1 73 ? 3.41 -2.697 4.195 1 95.62 73 VAL B CA 1
ATOM 2017 C C . VAL B 1 73 ? 3.818 -3.312 2.859 1 95.62 73 VAL B C 1
ATOM 2019 O O . VAL B 1 73 ? 3.021 -4 2.215 1 95.62 73 VAL B O 1
ATOM 2022 N N . GLU B 1 74 ? 5 -3.086 2.496 1 94 74 GLU B N 1
ATOM 2023 C CA . GLU B 1 74 ? 5.527 -3.646 1.256 1 94 74 GLU B CA 1
ATOM 2024 C C . GLU B 1 74 ? 5.559 -5.172 1.311 1 94 74 GLU B C 1
ATOM 2026 O O . GLU B 1 74 ? 5.242 -5.84 0.324 1 94 74 GLU B O 1
ATOM 2031 N N . GLN B 1 75 ? 6.008 -5.688 2.418 1 96.62 75 GLN B N 1
ATOM 2032 C CA . GLN B 1 75 ? 5.996 -7.141 2.543 1 96.62 75 GLN B CA 1
ATOM 2033 C C . GLN B 1 75 ? 4.59 -7.695 2.354 1 96.62 75 GLN B C 1
ATOM 2035 O O . GLN B 1 75 ? 4.398 -8.695 1.652 1 96.62 75 GLN B O 1
ATOM 2040 N N . LEU B 1 76 ? 3.646 -7.098 3.012 1 96.69 76 LEU B N 1
ATOM 2041 C CA 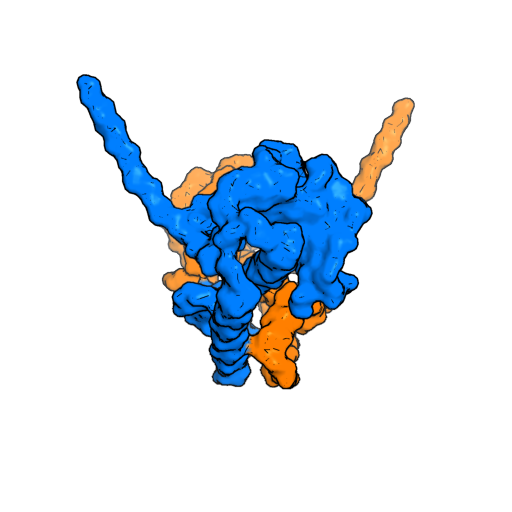. LEU B 1 76 ? 2.264 -7.551 2.883 1 96.69 76 LEU B CA 1
ATOM 2042 C C . LEU B 1 76 ? 1.836 -7.57 1.419 1 96.69 76 LEU B C 1
ATOM 2044 O O . LEU B 1 76 ? 1.298 -8.57 0.941 1 96.69 76 LEU B O 1
ATOM 2048 N N . ASN B 1 77 ? 2.189 -6.586 0.743 1 94.12 77 ASN B N 1
ATOM 2049 C CA . ASN B 1 77 ? 1.815 -6.504 -0.665 1 94.12 77 ASN B CA 1
ATOM 2050 C C . ASN B 1 77 ? 2.541 -7.551 -1.503 1 94.12 77 ASN B C 1
ATOM 2052 O O . ASN B 1 77 ? 1.915 -8.266 -2.287 1 94.12 77 ASN B O 1
ATOM 2056 N N . GLN B 1 78 ? 3.777 -7.656 -1.314 1 94.94 78 GLN B N 1
ATOM 2057 C CA . GLN B 1 78 ? 4.57 -8.602 -2.094 1 94.94 78 GLN B CA 1
ATOM 2058 C C . GLN B 1 78 ? 4.207 -10.039 -1.749 1 94.94 78 GLN B C 1
ATOM 2060 O O . GLN B 1 78 ? 4.242 -10.922 -2.613 1 94.94 78 GLN B O 1
ATOM 2065 N N . THR B 1 79 ? 3.889 -10.281 -0.521 1 96.81 79 THR B N 1
ATOM 2066 C CA . THR B 1 79 ? 3.488 -11.625 -0.097 1 96.81 79 THR B CA 1
ATOM 2067 C C . THR B 1 79 ? 2.318 -12.125 -0.935 1 96.81 79 THR B C 1
ATOM 2069 O O . THR B 1 79 ? 2.381 -13.219 -1.505 1 96.81 79 THR B O 1
ATOM 2072 N N . TRP B 1 80 ? 1.404 -11.312 -1.087 1 96.31 80 TRP B N 1
ATOM 2073 C CA . TRP B 1 80 ? 0.198 -11.797 -1.753 1 96.31 80 TRP B CA 1
ATOM 2074 C C . TRP B 1 80 ? 0.344 -11.719 -3.27 1 96.31 80 TRP B C 1
ATOM 2076 O O . TRP B 1 80 ? -0.232 -12.523 -4 1 96.31 80 TRP B O 1
ATOM 2086 N N . THR B 1 81 ? 1.154 -10.805 -3.709 1 95.25 81 THR B N 1
ATOM 2087 C CA . THR B 1 81 ? 1.499 -10.766 -5.125 1 95.25 81 THR B CA 1
ATOM 2088 C C . THR B 1 81 ? 2.156 -12.07 -5.559 1 95.25 81 THR B C 1
ATOM 2090 O O . THR B 1 81 ? 1.734 -12.688 -6.539 1 95.25 81 THR B O 1
ATOM 2093 N N . TYR B 1 82 ? 3.057 -12.523 -4.77 1 96 82 TYR B N 1
ATOM 2094 C CA . TYR B 1 82 ? 3.777 -13.75 -5.109 1 96 82 TYR B CA 1
ATOM 2095 C C . TYR B 1 82 ? 2.918 -14.977 -4.848 1 96 82 TYR B C 1
ATOM 2097 O O . TYR B 1 82 ? 2.967 -15.953 -5.605 1 96 82 TYR B O 1
ATOM 2105 N N . THR B 1 83 ? 2.172 -14.938 -3.834 1 97.12 83 THR B N 1
ATOM 2106 C CA . THR B 1 83 ? 1.339 -16.094 -3.504 1 97.12 83 THR B CA 1
ATOM 2107 C C . THR B 1 83 ? 0.346 -16.375 -4.625 1 97.12 83 THR B C 1
ATOM 2109 O O . THR B 1 83 ? 0.252 -17.516 -5.105 1 97.12 83 THR B O 1
ATOM 2112 N N . VAL B 1 84 ? -0.312 -15.344 -5.055 1 97.31 84 VAL B N 1
ATOM 2113 C CA . VAL B 1 84 ? -1.299 -15.516 -6.117 1 97.31 84 VAL B CA 1
ATOM 2114 C C . VAL B 1 84 ? -0.614 -16.031 -7.383 1 97.31 84 VAL B C 1
ATOM 2116 O O . VAL B 1 84 ? -1.117 -16.938 -8.047 1 97.31 84 VAL B O 1
ATOM 2119 N N . ALA B 1 85 ? 0.518 -15.508 -7.691 1 97.31 85 ALA B N 1
ATOM 2120 C CA . ALA B 1 85 ? 1.243 -15.898 -8.898 1 97.31 85 ALA B CA 1
ATOM 2121 C C . ALA B 1 85 ? 1.682 -17.359 -8.82 1 97.31 85 ALA B C 1
ATOM 2123 O O . ALA B 1 85 ? 1.589 -18.094 -9.805 1 97.31 85 ALA B O 1
ATOM 2124 N N . LEU B 1 86 ? 2.096 -17.75 -7.707 1 97.88 86 LEU B N 1
ATOM 2125 C CA . LEU B 1 86 ? 2.592 -19.109 -7.539 1 97.88 86 LEU B CA 1
ATOM 2126 C C . LEU B 1 86 ? 1.447 -20.125 -7.605 1 97.88 86 LEU B C 1
ATOM 2128 O O . LEU B 1 86 ? 1.556 -21.141 -8.281 1 97.88 86 LEU B O 1
ATOM 2132 N N . ILE B 1 87 ? 0.385 -19.797 -6.957 1 98.12 87 ILE B N 1
ATOM 2133 C CA . ILE B 1 87 ? -0.76 -20.703 -6.992 1 98.12 87 ILE B CA 1
ATOM 2134 C C . ILE B 1 87 ? -1.336 -20.75 -8.406 1 98.12 87 ILE B C 1
ATOM 2136 O O . ILE B 1 87 ? -1.727 -21.812 -8.883 1 98.12 87 ILE B O 1
ATOM 2140 N N . ALA B 1 88 ? -1.377 -19.625 -9.023 1 98.5 88 ALA B N 1
ATOM 2141 C CA . ALA B 1 88 ? -1.778 -19.578 -10.422 1 98.5 88 ALA B CA 1
ATOM 2142 C C . ALA B 1 88 ? -0.876 -20.469 -11.281 1 98.5 88 ALA B C 1
ATOM 2144 O O . ALA B 1 88 ? -1.357 -21.203 -12.141 1 98.5 88 ALA B O 1
ATOM 2145 N N . THR B 1 89 ? 0.373 -20.406 -11.023 1 98.56 89 THR B N 1
ATOM 2146 C CA . THR B 1 89 ? 1.337 -21.203 -11.789 1 98.56 89 THR B CA 1
ATOM 2147 C C . THR B 1 89 ? 1.096 -22.688 -11.586 1 98.56 89 THR B C 1
ATOM 2149 O O . THR B 1 89 ? 1.201 -23.469 -12.531 1 98.56 89 THR B O 1
ATOM 2152 N N . ARG B 1 90 ? 0.778 -23.047 -10.391 1 98.44 90 ARG B N 1
ATOM 2153 C CA . ARG B 1 90 ? 0.413 -24.438 -10.133 1 98.44 90 ARG B CA 1
ATOM 2154 C C . ARG B 1 90 ? -0.736 -24.875 -11.031 1 98.44 90 ARG B C 1
ATOM 2156 O O . ARG B 1 90 ? -0.689 -25.953 -11.625 1 98.44 90 ARG B O 1
ATOM 2163 N N . LYS B 1 91 ? -1.731 -24.062 -11.133 1 98.62 91 LYS B N 1
ATOM 2164 C CA . LYS B 1 91 ? -2.883 -24.375 -11.977 1 98.62 91 LYS B CA 1
ATOM 2165 C C . LYS B 1 91 ? -2.484 -24.438 -13.453 1 98.62 91 LYS B C 1
ATOM 2167 O O . LYS B 1 91 ? -2.941 -25.328 -14.18 1 98.62 91 LYS B O 1
ATOM 2172 N N . LEU B 1 92 ? -1.629 -23.578 -13.82 1 98.81 92 LEU B N 1
ATOM 2173 C CA . LEU B 1 92 ? -1.189 -23.547 -15.211 1 98.81 92 LEU B CA 1
ATOM 2174 C C . LEU B 1 92 ? -0.387 -24.797 -15.562 1 98.81 92 LEU B C 1
ATOM 2176 O O . LEU B 1 92 ? -0.466 -25.297 -16.688 1 98.81 92 LEU B O 1
ATOM 2180 N N . LEU B 1 93 ? 0.378 -25.25 -14.625 1 98.69 93 LEU B N 1
ATOM 2181 C CA . LEU B 1 93 ? 1.104 -26.5 -14.828 1 98.69 93 LEU B CA 1
ATOM 2182 C C . LEU B 1 93 ? 0.141 -27.656 -15.125 1 98.69 93 LEU B C 1
ATOM 2184 O O . LEU B 1 93 ? 0.441 -28.531 -15.93 1 98.69 93 LEU B O 1
ATOM 2188 N N . GLU B 1 94 ? -0.987 -27.641 -14.453 1 98.25 94 GLU B N 1
ATOM 2189 C CA . GLU B 1 94 ? -2.018 -28.656 -14.672 1 98.25 94 GLU B CA 1
ATOM 2190 C C . GLU B 1 94 ? -2.666 -28.5 -16.047 1 98.25 94 GLU B C 1
ATOM 2192 O O . GLU B 1 94 ? -2.895 -29.5 -16.734 1 98.25 94 GLU B O 1
ATOM 2197 N N . LEU B 1 95 ? -2.941 -27.297 -16.375 1 98.44 95 LEU B N 1
ATOM 2198 C CA . LEU B 1 95 ? -3.693 -27.016 -17.594 1 98.44 95 LEU B CA 1
ATOM 2199 C C . LEU B 1 95 ? -2.814 -27.188 -18.828 1 98.44 95 LEU B C 1
ATOM 2201 O O . LEU B 1 95 ? -3.314 -27.5 -19.922 1 98.44 95 LEU B O 1
ATOM 2205 N N . HIS B 1 96 ? -1.552 -26.984 -18.609 1 98.5 96 HIS B N 1
ATOM 2206 C CA . HIS B 1 96 ? -0.654 -26.969 -19.75 1 98.5 96 HIS B CA 1
ATOM 2207 C C . HIS B 1 96 ? 0.614 -27.781 -19.469 1 98.5 96 HIS B C 1
ATOM 2209 O O . HIS B 1 96 ? 1.708 -27.203 -19.406 1 98.5 96 HIS B O 1
ATOM 2215 N N . PRO B 1 97 ? 0.565 -29.047 -19.484 1 97 97 PRO B N 1
ATOM 2216 C CA . PRO B 1 97 ? 1.751 -29.875 -19.266 1 97 97 PRO B CA 1
ATOM 2217 C C . PRO B 1 97 ? 2.799 -29.703 -20.359 1 97 97 PRO B C 1
ATOM 2219 O O . PRO B 1 97 ? 3.971 -30.031 -20.156 1 97 97 PRO B O 1
ATOM 2222 N N . ASP B 1 98 ? 2.383 -29.156 -21.453 1 97.19 98 ASP B N 1
ATOM 2223 C CA . ASP B 1 98 ? 3.252 -28.984 -22.609 1 97.19 98 ASP B CA 1
ATOM 2224 C C . ASP B 1 98 ? 4.031 -27.672 -22.531 1 97.19 98 ASP B C 1
ATOM 2226 O O . ASP B 1 98 ? 4.852 -27.375 -23.406 1 97.19 98 ASP B O 1
ATOM 2230 N N . ALA B 1 99 ? 3.93 -26.906 -21.438 1 97.94 99 ALA B N 1
ATOM 2231 C CA . ALA B 1 99 ? 4.508 -25.562 -21.344 1 97.94 99 ALA B CA 1
ATOM 2232 C C . ALA B 1 99 ? 5.984 -25.625 -20.969 1 97.94 99 ALA B C 1
ATOM 2234 O O . ALA B 1 99 ? 6.711 -24.641 -21.109 1 97.94 99 ALA B O 1
ATOM 2235 N N . GLY B 1 100 ? 6.492 -26.75 -20.469 1 97.31 100 GLY B N 1
ATOM 2236 C CA . GLY B 1 100 ? 7.891 -26.906 -20.094 1 97.31 100 GLY B CA 1
ATOM 2237 C C . GLY B 1 100 ? 8.242 -26.188 -18.812 1 97.31 100 GLY B C 1
ATOM 2238 O O . GLY B 1 100 ? 9.414 -26.109 -18.438 1 97.31 100 GLY B O 1
ATOM 2239 N N . GLY B 1 101 ? 7.336 -25.656 -18.219 1 98.31 101 GLY B N 1
ATOM 2240 C CA . GLY B 1 101 ? 7.535 -24.828 -17.031 1 98.31 101 GLY B CA 1
ATOM 2241 C C . GLY B 1 101 ? 7.16 -23.375 -17.25 1 98.31 101 GLY B C 1
ATOM 2242 O O . GLY B 1 101 ? 6.648 -23.016 -18.312 1 98.31 101 GLY B O 1
ATOM 2243 N N . PHE B 1 102 ? 7.41 -22.562 -16.203 1 98.19 102 PHE B N 1
ATOM 2244 C CA . PHE B 1 102 ? 6.973 -21.188 -16.281 1 98.19 102 PHE B CA 1
ATOM 2245 C C . PHE B 1 102 ? 8.016 -20.25 -15.672 1 98.19 102 PHE B C 1
ATOM 2247 O O . PHE B 1 102 ? 8.727 -20.625 -14.742 1 98.19 102 PHE B O 1
ATOM 2254 N N . LYS B 1 103 ? 8.102 -19.078 -16.281 1 96.69 103 LYS B N 1
ATOM 2255 C CA . LYS B 1 103 ? 8.758 -17.922 -15.68 1 96.69 103 LYS B CA 1
ATOM 2256 C C . LYS B 1 103 ? 7.773 -17.078 -14.875 1 96.69 103 LYS B C 1
ATOM 2258 O O . LYS B 1 103 ? 6.723 -16.688 -15.383 1 96.69 103 LYS B O 1
ATOM 2263 N N . VAL B 1 104 ? 8.109 -16.828 -13.609 1 96.5 104 VAL B N 1
ATOM 2264 C CA . VAL B 1 104 ? 7.211 -16.109 -12.703 1 96.5 104 VAL B CA 1
ATOM 2265 C C . VAL B 1 104 ? 7.879 -14.82 -12.227 1 96.5 104 VAL B C 1
ATOM 2267 O O . VAL B 1 104 ? 8.93 -14.867 -11.57 1 96.5 104 VAL B O 1
ATOM 2270 N N . ALA B 1 105 ? 7.242 -13.656 -12.586 1 92.81 105 ALA B N 1
ATOM 2271 C CA . ALA B 1 105 ? 7.812 -12.359 -12.242 1 92.81 105 ALA B CA 1
ATOM 2272 C C . ALA B 1 105 ? 6.719 -11.344 -11.914 1 92.81 105 ALA B C 1
ATOM 2274 O O . ALA B 1 105 ? 6.586 -10.328 -12.594 1 92.81 105 ALA B O 1
ATOM 2275 N N . PRO B 1 106 ? 5.996 -11.586 -10.828 1 88 106 PRO B N 1
ATOM 2276 C CA . PRO B 1 106 ? 4.863 -10.703 -10.539 1 88 106 PRO B CA 1
ATOM 2277 C C . PRO B 1 106 ? 5.301 -9.375 -9.922 1 88 106 PRO B C 1
ATOM 2279 O O . PRO B 1 106 ? 4.504 -8.43 -9.844 1 88 106 PRO B O 1
ATOM 2282 N N . GLY B 1 107 ? 6.422 -9.164 -9.547 1 74.38 107 GLY B N 1
ATOM 2283 C CA . GLY B 1 107 ? 6.867 -7.98 -8.836 1 74.38 107 GLY B CA 1
ATOM 2284 C C . GLY B 1 107 ? 7.398 -6.898 -9.75 1 74.38 107 GLY B C 1
ATOM 2285 O O . GLY B 1 107 ? 7.707 -7.16 -10.922 1 74.38 107 GLY B O 1
ATOM 2286 N N . ALA B 1 108 ? 7.336 -5.695 -9.25 1 60.12 108 ALA B N 1
ATOM 2287 C CA . ALA B 1 108 ? 7.711 -4.48 -9.977 1 60.12 108 ALA B CA 1
ATOM 2288 C C . ALA B 1 108 ? 9.117 -4.594 -10.547 1 60.12 108 ALA B C 1
ATOM 2290 O O . ALA B 1 108 ? 9.438 -3.955 -11.555 1 60.12 108 ALA B O 1
ATOM 2291 N N . HIS 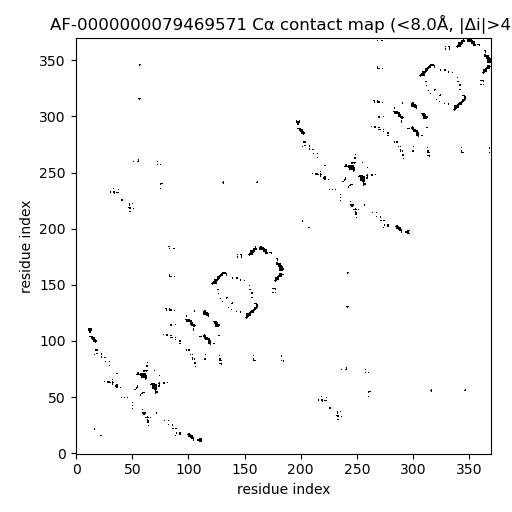B 1 109 ? 9.805 -5.281 -9.992 1 56.81 109 HIS B N 1
ATOM 2292 C CA . HIS B 1 109 ? 11.203 -5.254 -10.414 1 56.81 109 HIS B CA 1
ATOM 2293 C C . HIS B 1 109 ? 11.492 -6.332 -11.461 1 56.81 109 HIS B C 1
ATOM 2295 O O . HIS B 1 109 ? 12.609 -6.438 -11.953 1 56.81 109 HIS B O 1
ATOM 2301 N N . MET B 1 110 ? 10.445 -6.965 -11.711 1 57.03 110 MET B N 1
ATOM 2302 C CA . MET B 1 110 ? 10.719 -8.102 -12.586 1 57.03 110 MET B CA 1
ATOM 2303 C C . MET B 1 110 ? 10.344 -7.777 -14.031 1 57.03 110 MET B C 1
ATOM 2305 O O . MET B 1 110 ? 9.383 -7.047 -14.273 1 57.03 110 MET B O 1
ATOM 2309 N N . SER B 1 111 ? 11.188 -8.133 -14.828 1 65.5 111 SER B N 1
ATOM 2310 C CA . SER B 1 111 ? 11.406 -7.582 -16.156 1 65.5 111 SER B CA 1
ATOM 2311 C C . SER B 1 111 ? 10.852 -8.516 -17.234 1 65.5 111 SER B C 1
ATOM 2313 O O . SER B 1 111 ? 11.578 -8.906 -18.156 1 65.5 111 SER B O 1
ATOM 2315 N N . ILE B 1 112 ? 9.844 -9.219 -17.078 1 75.94 112 ILE B N 1
ATOM 2316 C CA . ILE B 1 112 ? 9.227 -9.867 -18.234 1 75.94 112 ILE B CA 1
ATOM 2317 C C . ILE B 1 112 ? 7.859 -9.242 -18.516 1 75.94 112 ILE B C 1
ATOM 2319 O O . ILE B 1 112 ? 7.285 -8.586 -17.641 1 75.94 112 ILE B O 1
ATOM 2323 N N . PRO B 1 113 ? 7.402 -9.445 -19.656 1 87 113 PRO B N 1
ATOM 2324 C CA . PRO B 1 113 ? 6.227 -8.695 -20.109 1 87 113 PRO B CA 1
ATOM 2325 C C . PRO B 1 113 ? 4.988 -8.984 -19.266 1 87 113 PRO B C 1
ATOM 2327 O O . PRO B 1 113 ? 4.148 -8.102 -19.062 1 87 113 PRO B O 1
ATOM 2330 N N . LEU B 1 114 ? 4.895 -10.273 -18.859 1 95 114 LEU B N 1
ATOM 2331 C CA . LEU B 1 114 ? 3.748 -10.672 -18.047 1 95 114 LEU B CA 1
ATOM 2332 C C . LEU B 1 114 ? 4.199 -11.258 -16.719 1 95 114 LEU B C 1
ATOM 2334 O O . LEU B 1 114 ? 5.379 -11.578 -16.531 1 95 114 LEU B O 1
ATOM 2338 N N . ASP B 1 115 ? 3.285 -11.352 -15.836 1 96.44 115 ASP B N 1
ATOM 2339 C CA . ASP B 1 115 ? 3.619 -11.891 -14.523 1 96.44 115 ASP B CA 1
ATOM 2340 C C . ASP B 1 115 ? 4.062 -13.352 -14.633 1 96.44 115 ASP B C 1
ATOM 2342 O O . ASP B 1 115 ? 4.906 -13.805 -13.852 1 96.44 115 ASP B O 1
ATOM 2346 N N . ILE B 1 116 ? 3.389 -14.062 -15.508 1 97.69 116 ILE B N 1
ATOM 2347 C CA . ILE B 1 116 ? 3.711 -15.461 -15.742 1 97.69 116 ILE B CA 1
ATOM 2348 C C . ILE B 1 116 ? 3.797 -15.727 -17.25 1 97.69 116 ILE B C 1
ATOM 2350 O O . ILE B 1 116 ? 2.906 -15.328 -18 1 97.69 116 ILE B O 1
ATOM 2354 N N . MET B 1 117 ? 4.836 -16.375 -17.625 1 97.56 117 MET B N 1
ATOM 2355 C CA . MET B 1 117 ? 4.988 -16.797 -19.016 1 97.56 117 MET B CA 1
ATOM 2356 C C . MET B 1 117 ? 5.523 -18.219 -19.094 1 97.56 117 MET B C 1
ATOM 2358 O O . MET B 1 117 ? 6.375 -18.609 -18.297 1 97.56 117 MET B O 1
ATOM 2362 N N . SER B 1 118 ? 5.059 -18.969 -20.078 1 98.38 118 SER B N 1
ATOM 2363 C CA . SER B 1 118 ? 5.559 -20.328 -20.281 1 98.38 118 SER B CA 1
ATOM 2364 C C . SER B 1 118 ? 7 -20.312 -20.781 1 98.38 118 SER B C 1
ATOM 2366 O O . SER B 1 118 ? 7.434 -19.344 -21.406 1 98.38 118 SER B O 1
ATOM 2368 N N . MET B 1 119 ? 7.668 -21.375 -20.422 1 97.44 119 MET B N 1
ATOM 2369 C CA . MET B 1 119 ? 8.992 -21.562 -20.984 1 97.44 119 MET B CA 1
ATOM 2370 C C . MET B 1 119 ? 8.906 -21.75 -22.5 1 97.44 119 MET B C 1
ATOM 2372 O O . MET B 1 119 ? 9.789 -21.312 -23.234 1 97.44 119 MET B O 1
ATOM 2376 N N . GLU B 1 120 ? 7.91 -22.531 -22.906 1 97.5 120 GLU B N 1
ATOM 2377 C CA . GLU B 1 120 ? 7.605 -22.578 -24.328 1 97.5 120 GLU B CA 1
ATOM 2378 C C . GLU B 1 120 ? 7.133 -21.219 -24.844 1 97.5 120 GLU B C 1
ATOM 2380 O O . GLU B 1 120 ? 6.07 -20.734 -24.453 1 97.5 120 GLU B O 1
ATOM 2385 N N . ASP B 1 121 ? 7.875 -20.688 -25.672 1 95.56 121 ASP B N 1
ATOM 2386 C CA . ASP B 1 121 ? 7.617 -19.328 -26.141 1 95.56 121 ASP B CA 1
ATOM 2387 C C . ASP B 1 121 ? 6.258 -19.25 -26.844 1 95.56 121 ASP B C 1
ATOM 2389 O O . ASP B 1 121 ? 5.922 -20.094 -27.656 1 95.56 121 ASP B O 1
ATOM 2393 N N . GLY B 1 122 ? 5.531 -18.25 -26.359 1 96.81 122 GLY B N 1
ATOM 2394 C CA . GLY B 1 122 ? 4.301 -17.906 -27.047 1 96.81 122 GLY B CA 1
ATOM 2395 C C . GLY B 1 122 ? 3.131 -18.797 -26.672 1 96.81 122 GLY B C 1
ATOM 2396 O O . GLY B 1 122 ? 2.025 -18.641 -27.188 1 96.81 122 GLY B O 1
ATOM 2397 N N . LEU B 1 123 ? 3.309 -19.703 -25.797 1 98.5 123 LEU B N 1
ATOM 2398 C CA . LEU B 1 123 ? 2.248 -20.656 -25.516 1 98.5 123 LEU B CA 1
ATOM 2399 C C . LEU B 1 123 ? 1.281 -20.109 -24.469 1 98.5 123 LEU B C 1
ATOM 2401 O O . LEU B 1 123 ? 0.08 -20 -24.734 1 98.5 123 LEU B O 1
ATOM 2405 N N . VAL B 1 124 ? 1.816 -19.781 -23.312 1 98.69 124 VAL B N 1
ATOM 2406 C CA . VAL B 1 124 ? 0.946 -19.359 -22.234 1 98.69 124 VAL B CA 1
ATOM 2407 C C . VAL B 1 124 ? 1.428 -18.016 -21.688 1 98.69 124 VAL B C 1
ATOM 2409 O O . VAL B 1 124 ? 2.629 -17.812 -21.484 1 98.69 124 VAL B O 1
ATOM 2412 N N . GLY B 1 125 ? 0.568 -17.094 -21.422 1 98.25 125 GLY B N 1
ATOM 2413 C CA . GLY B 1 125 ? 0.798 -15.852 -20.688 1 98.25 125 GLY B CA 1
ATOM 2414 C C . GLY B 1 125 ? -0.287 -15.547 -19.672 1 98.25 125 GLY B C 1
ATOM 2415 O O . GLY B 1 125 ? -1.465 -15.82 -19.922 1 98.25 125 GLY B O 1
ATOM 2416 N N . ALA B 1 126 ? 0.111 -14.914 -18.531 1 98.44 126 ALA B N 1
ATOM 2417 C CA . ALA B 1 126 ? -0.896 -14.641 -17.516 1 98.44 126 ALA B CA 1
ATOM 2418 C C . ALA B 1 126 ? -0.529 -13.406 -16.703 1 98.44 126 ALA B C 1
ATOM 2420 O O . ALA B 1 126 ? 0.653 -13.125 -16.484 1 98.44 126 ALA B O 1
ATOM 2421 N N . GLU B 1 127 ? -1.54 -12.703 -16.297 1 97.25 127 GLU B N 1
ATOM 2422 C CA . GLU B 1 127 ? -1.457 -11.648 -15.289 1 97.25 127 GLU B CA 1
ATOM 2423 C C . GLU B 1 127 ? -2.117 -12.086 -13.984 1 97.25 127 GLU B C 1
ATOM 2425 O O . GLU B 1 127 ? -3.086 -12.852 -14 1 97.25 127 GLU B O 1
ATOM 2430 N N . THR B 1 128 ? -1.553 -11.609 -12.953 1 97 128 THR B N 1
ATOM 2431 C CA . THR B 1 128 ? -2.078 -11.953 -11.633 1 97 128 THR B CA 1
ATOM 2432 C C . THR B 1 128 ? -2.211 -10.711 -10.766 1 97 128 THR B C 1
ATOM 2434 O O . THR B 1 128 ? -1.451 -9.75 -10.922 1 97 128 THR B O 1
ATOM 2437 N N . PHE B 1 129 ? -3.195 -10.766 -9.836 1 95.44 129 PHE B N 1
ATOM 2438 C CA . PHE B 1 129 ? -3.266 -9.68 -8.859 1 95.44 129 PHE B CA 1
ATOM 2439 C C . PHE B 1 129 ? -4.047 -10.117 -7.629 1 95.44 129 PHE B C 1
ATOM 2441 O O . PHE B 1 129 ? -4.828 -11.07 -7.68 1 95.44 129 PHE B O 1
ATOM 2448 N N . ALA B 1 130 ? -3.764 -9.445 -6.547 1 94.69 130 ALA B N 1
ATOM 2449 C CA . ALA B 1 130 ? -4.477 -9.602 -5.281 1 94.69 130 ALA B CA 1
ATOM 2450 C C . ALA B 1 130 ? -5.16 -8.297 -4.875 1 94.69 130 ALA B C 1
ATOM 2452 O O . ALA B 1 130 ? -4.52 -7.246 -4.801 1 94.69 130 ALA B O 1
ATOM 2453 N N . VAL B 1 131 ? -6.477 -8.445 -4.625 1 92.31 131 VAL B N 1
ATOM 2454 C CA . VAL B 1 131 ? -7.223 -7.227 -4.32 1 92.31 131 VAL B CA 1
ATOM 2455 C C . VAL B 1 131 ? -8.289 -7.527 -3.271 1 92.31 131 VAL B C 1
ATOM 2457 O O . VAL B 1 131 ? -8.578 -8.688 -2.986 1 92.31 131 VAL B O 1
ATOM 2460 N N . THR B 1 132 ? -8.812 -6.41 -2.715 1 89.62 132 THR B N 1
ATOM 2461 C CA . THR B 1 132 ? -9.922 -6.559 -1.773 1 89.62 132 THR B CA 1
ATOM 2462 C C . THR B 1 132 ? -11.227 -6.816 -2.514 1 89.62 132 THR B C 1
ATOM 2464 O O . THR B 1 132 ? -12.109 -7.516 -2.006 1 89.62 132 THR B O 1
ATOM 2467 N N . ARG B 1 133 ? -11.328 -6.117 -3.668 1 84.75 133 ARG B N 1
ATOM 2468 C CA . ARG B 1 133 ? -12.438 -6.344 -4.59 1 84.75 133 ARG B CA 1
ATOM 2469 C C . ARG B 1 133 ? -11.938 -6.434 -6.027 1 84.75 133 ARG B C 1
ATOM 2471 O O . ARG B 1 133 ? -11.117 -5.625 -6.457 1 84.75 133 ARG B O 1
ATOM 2478 N N . PRO B 1 134 ? -12.453 -7.426 -6.73 1 79.56 134 PRO B N 1
ATOM 2479 C CA . PRO B 1 134 ? -11.945 -7.609 -8.094 1 79.56 134 PRO B CA 1
ATOM 2480 C C . PRO B 1 134 ? -12.086 -6.352 -8.945 1 79.56 134 PRO B C 1
ATOM 2482 O O . PRO B 1 134 ? -11.273 -6.117 -9.844 1 79.56 134 PRO B O 1
ATOM 2485 N N . SER B 1 135 ? -13.094 -5.629 -8.68 1 78.88 135 SER B N 1
ATOM 2486 C CA . SER B 1 135 ? -13.352 -4.445 -9.492 1 78.88 135 SER B CA 1
ATOM 2487 C C . SER B 1 135 ? -12.586 -3.236 -8.977 1 78.88 135 SER B C 1
ATOM 2489 O O . SER B 1 135 ? -12.633 -2.158 -9.57 1 78.88 135 SER B O 1
ATOM 2491 N N . SER B 1 136 ? -11.867 -3.555 -7.984 1 76.81 136 SER B N 1
ATOM 2492 C CA . SER B 1 136 ? -11.133 -2.445 -7.391 1 76.81 136 SER B CA 1
ATOM 2493 C C . SER B 1 136 ? -10.094 -1.887 -8.359 1 76.81 136 SER B C 1
ATOM 2495 O O . SER B 1 136 ? -9.359 -2.645 -9 1 76.81 136 SER B O 1
ATOM 2497 N N . ASN B 1 137 ? -10.164 -0.573 -8.633 1 77.25 137 ASN B N 1
ATOM 2498 C CA . ASN B 1 137 ? -9.172 0.198 -9.375 1 77.25 137 ASN B CA 1
ATOM 2499 C C . ASN B 1 137 ? -9.133 -0.205 -10.844 1 77.25 137 ASN B C 1
ATOM 2501 O O . ASN B 1 137 ? -8.172 0.102 -11.555 1 77.25 137 ASN B O 1
ATOM 2505 N N . GLY B 1 138 ? -10.016 -1.09 -11.242 1 90.12 138 GLY B N 1
ATOM 2506 C CA . GLY B 1 138 ? -10.094 -1.443 -12.648 1 90.12 138 GLY B CA 1
ATOM 2507 C C . GLY B 1 138 ? -9.016 -2.416 -13.078 1 90.12 138 GLY B C 1
ATOM 2508 O O . GLY B 1 138 ? -8.711 -2.535 -14.266 1 90.12 138 GLY B O 1
ATOM 2509 N N . LYS B 1 139 ? -8.445 -3.018 -12.109 1 92.56 139 LYS B N 1
ATOM 2510 C CA . LYS B 1 139 ? -7.293 -3.869 -12.391 1 92.56 139 LYS B CA 1
ATOM 2511 C C . LYS B 1 139 ? -7.66 -5 -13.344 1 92.56 139 LYS B C 1
ATOM 2513 O O . LYS B 1 139 ? -6.918 -5.293 -14.281 1 92.56 139 LYS B O 1
ATOM 2518 N N . LEU B 1 140 ? -8.727 -5.609 -13.133 1 95.19 140 LEU B N 1
ATOM 2519 C CA . LEU B 1 140 ? -9.156 -6.695 -14.008 1 95.19 140 LEU B CA 1
ATOM 2520 C C . LEU B 1 140 ? -9.328 -6.203 -15.445 1 95.19 140 LEU B C 1
ATOM 2522 O O . LEU B 1 140 ? -8.82 -6.824 -16.375 1 95.19 140 LEU B O 1
ATOM 2526 N N . ALA B 1 141 ? -10.008 -5.121 -15.539 1 94.81 141 ALA B N 1
ATOM 2527 C CA . ALA B 1 141 ? -10.234 -4.559 -16.859 1 94.81 141 ALA B CA 1
ATOM 2528 C C . ALA B 1 141 ? -8.914 -4.215 -17.547 1 94.81 141 ALA B C 1
ATOM 2530 O O . ALA B 1 141 ? -8.727 -4.488 -18.734 1 94.81 141 ALA B O 1
ATOM 2531 N N . ALA B 1 142 ? -8.016 -3.641 -16.844 1 94.75 142 ALA B N 1
ATOM 2532 C CA . ALA B 1 142 ? -6.707 -3.262 -17.375 1 94.75 142 ALA B CA 1
ATOM 2533 C C . ALA B 1 142 ? -5.918 -4.488 -17.828 1 94.75 142 ALA B C 1
ATOM 2535 O O . ALA B 1 142 ? -5.309 -4.484 -18.906 1 94.75 142 ALA B O 1
ATOM 2536 N N . ASP B 1 143 ? -5.969 -5.469 -17.031 1 94.94 143 ASP B N 1
ATOM 2537 C CA . ASP B 1 143 ? -5.234 -6.68 -17.359 1 94.94 143 ASP B CA 1
ATOM 2538 C C . ASP B 1 143 ? -5.844 -7.375 -18.578 1 94.94 143 ASP B C 1
ATOM 2540 O O . ASP B 1 143 ? -5.121 -7.875 -19.438 1 94.94 143 ASP B O 1
ATOM 2544 N N . LEU B 1 144 ? -7.117 -7.391 -18.609 1 96.88 144 LEU B N 1
ATOM 2545 C CA . LEU B 1 144 ? -7.793 -7.977 -19.75 1 96.88 144 LEU B CA 1
ATOM 2546 C C . LEU B 1 144 ? -7.434 -7.23 -21.031 1 96.88 144 LEU B C 1
ATOM 2548 O O . LEU B 1 144 ? -7.188 -7.852 -22.078 1 96.88 144 LEU B O 1
ATOM 2552 N N . THR B 1 145 ? -7.445 -5.977 -20.969 1 96.75 145 THR B N 1
ATOM 2553 C CA . THR B 1 145 ? -7.074 -5.16 -22.125 1 96.75 145 THR B CA 1
ATOM 2554 C C . THR B 1 145 ? -5.637 -5.449 -22.547 1 96.75 145 THR B C 1
ATOM 2556 O O . THR B 1 145 ? -5.355 -5.625 -23.734 1 96.75 145 THR B O 1
ATOM 2559 N N . LYS B 1 146 ? -4.766 -5.477 -21.609 1 95.69 146 LYS B N 1
ATOM 2560 C CA . LYS B 1 146 ? -3.359 -5.773 -21.859 1 95.69 146 LYS B CA 1
ATOM 2561 C C . LYS B 1 146 ? -3.195 -7.129 -22.547 1 95.69 146 LYS B C 1
ATOM 2563 O O . LYS B 1 146 ? -2.473 -7.242 -23.531 1 95.69 146 LYS B O 1
ATOM 2568 N N . LEU B 1 147 ? -3.906 -8.102 -22.094 1 97.5 147 LEU B N 1
ATOM 2569 C CA . LEU B 1 147 ? -3.752 -9.469 -22.578 1 97.5 147 LEU B CA 1
ATOM 2570 C C . LEU B 1 147 ? -4.449 -9.656 -23.922 1 97.5 147 LEU B C 1
ATOM 2572 O O . LEU B 1 147 ? -4.121 -10.578 -24.672 1 97.5 147 LEU B O 1
ATOM 2576 N N . ALA B 1 148 ? -5.344 -8.836 -24.188 1 96.81 148 ALA B N 1
ATOM 2577 C CA . ALA B 1 148 ? -6.094 -8.953 -25.438 1 96.81 148 ALA B CA 1
ATOM 2578 C C . ALA B 1 148 ? -5.172 -8.812 -26.656 1 96.81 148 ALA B C 1
ATOM 2580 O O . ALA B 1 148 ? -5.441 -9.383 -27.703 1 96.81 148 ALA B O 1
ATOM 2581 N N . THR B 1 149 ? -4.121 -8.125 -26.484 1 95.44 149 THR B N 1
ATOM 2582 C CA . THR B 1 149 ? -3.244 -7.84 -27.625 1 95.44 149 THR B CA 1
ATOM 2583 C C . THR B 1 149 ? -2.008 -8.734 -27.594 1 95.44 149 THR B C 1
ATOM 2585 O O . THR B 1 149 ? -1.12 -8.609 -28.438 1 95.44 149 THR B O 1
ATOM 2588 N N . ARG B 1 150 ? -1.944 -9.57 -26.672 1 96.25 150 ARG B N 1
ATOM 2589 C CA . ARG B 1 150 ? -0.765 -10.414 -26.516 1 96.25 150 ARG B CA 1
ATOM 2590 C C . ARG B 1 150 ? -0.799 -11.586 -27.5 1 96.25 150 ARG B C 1
ATOM 2592 O O . ARG B 1 150 ? -1.87 -12.109 -27.812 1 96.25 150 ARG B O 1
ATOM 2599 N N . PRO B 1 151 ? 0.326 -11.977 -27.891 1 96.12 151 PRO B N 1
ATOM 2600 C CA . PRO B 1 151 ? 0.386 -13.008 -28.922 1 96.12 151 PRO B CA 1
ATOM 2601 C C . PRO B 1 151 ? 0.303 -14.422 -28.359 1 96.12 151 PRO B C 1
ATOM 2603 O O . PRO B 1 151 ? 0.174 -15.391 -29.109 1 96.12 151 PRO B O 1
ATOM 2606 N N . GLU B 1 152 ? 0.429 -14.648 -27.094 1 97.81 152 GLU B N 1
ATOM 2607 C CA . GLU B 1 152 ? 0.394 -15.984 -26.5 1 97.81 152 GLU B CA 1
ATOM 2608 C C . GLU B 1 152 ? -0.886 -16.719 -26.891 1 97.81 152 GLU B C 1
ATOM 2610 O O . GLU B 1 152 ? -1.964 -16.125 -26.922 1 97.81 152 GLU B O 1
ATOM 2615 N N . ARG B 1 153 ? -0.757 -17.984 -27.109 1 98.38 153 ARG B N 1
ATOM 2616 C CA . ARG B 1 153 ? -1.881 -18.812 -27.547 1 98.38 153 ARG B CA 1
ATOM 2617 C C . ARG B 1 153 ? -2.941 -18.906 -26.453 1 98.38 153 ARG B C 1
ATOM 2619 O O . ARG B 1 153 ? -4.141 -18.844 -26.734 1 98.38 153 ARG B O 1
ATOM 2626 N N . HIS B 1 154 ? -2.5 -19.125 -25.234 1 98.75 154 HIS B N 1
ATOM 2627 C CA . HIS B 1 154 ? -3.385 -19.188 -24.078 1 98.75 154 HIS B CA 1
ATOM 2628 C C . HIS B 1 154 ? -3.107 -18.031 -23.125 1 98.75 154 HIS B C 1
ATOM 2630 O O . HIS B 1 154 ? -1.975 -17.844 -22.672 1 98.75 154 HIS B O 1
ATOM 2636 N N . ARG B 1 155 ? -4.105 -17.281 -22.797 1 98.81 155 ARG B N 1
ATOM 2637 C CA . ARG B 1 155 ? -3.965 -16.078 -21.984 1 98.81 155 ARG B CA 1
ATOM 2638 C C . ARG B 1 155 ? -4.883 -16.141 -20.766 1 98.81 155 ARG B C 1
ATOM 2640 O O . ARG B 1 155 ? -6.047 -16.531 -20.875 1 98.81 155 ARG B O 1
ATOM 2647 N N . TYR B 1 156 ? -4.344 -15.719 -19.609 1 98.81 156 TYR B N 1
ATOM 2648 C CA . TYR B 1 156 ? -5.074 -15.883 -18.359 1 98.81 156 TYR B CA 1
ATOM 2649 C C . TYR B 1 156 ? -4.941 -14.648 -17.484 1 98.81 156 TYR B C 1
ATOM 2651 O O . TYR B 1 156 ? -3.908 -13.977 -17.5 1 98.81 156 TYR B O 1
ATOM 2659 N N . VAL B 1 157 ? -5.992 -14.383 -16.734 1 98 157 VAL B N 1
ATOM 2660 C CA . VAL B 1 157 ? -5.906 -13.539 -15.539 1 98 157 VAL B CA 1
ATOM 2661 C C . VAL B 1 157 ? -6.273 -14.352 -14.305 1 98 157 VAL B C 1
ATOM 2663 O O . VAL B 1 157 ? -7.293 -15.039 -14.281 1 98 157 VAL B O 1
ATOM 2666 N N . PHE B 1 158 ? -5.387 -14.297 -13.336 1 98.25 158 PHE B N 1
ATOM 2667 C CA . PHE B 1 158 ? -5.668 -14.891 -12.039 1 98.25 158 PHE B CA 1
ATOM 2668 C C . PHE B 1 158 ? -5.75 -13.82 -10.961 1 98.25 158 PHE B C 1
ATOM 2670 O O . PHE B 1 158 ? -4.953 -12.883 -10.945 1 98.25 158 PHE B O 1
ATOM 2677 N N . PHE B 1 159 ? -6.727 -13.977 -10.094 1 97.19 159 PHE B N 1
ATOM 2678 C CA . PHE B 1 159 ? -6.785 -13.023 -8.992 1 97.19 159 PHE B CA 1
ATOM 2679 C C . PHE B 1 159 ? -7.23 -13.695 -7.707 1 97.19 159 PHE B C 1
ATOM 2681 O O . PHE B 1 159 ? -7.793 -14.797 -7.734 1 97.19 159 PHE B O 1
ATOM 2688 N N . CYS B 1 160 ? -6.871 -13.094 -6.598 1 96.06 160 CYS B N 1
ATOM 2689 C CA . CYS B 1 160 ? -7.441 -13.461 -5.309 1 96.06 160 CYS B CA 1
ATOM 2690 C C . CYS B 1 160 ? -8.156 -12.281 -4.668 1 96.06 160 CYS B C 1
ATOM 2692 O O . CYS B 1 160 ? -7.707 -11.141 -4.785 1 96.06 160 CYS B O 1
ATOM 2694 N N . ALA B 1 161 ? -9.227 -12.578 -4.07 1 94 161 ALA B N 1
ATOM 2695 C CA . ALA B 1 161 ? -10.039 -11.578 -3.377 1 94 161 ALA B CA 1
ATOM 2696 C C . ALA B 1 161 ? -10.969 -12.242 -2.361 1 94 161 ALA B C 1
ATOM 2698 O O . ALA B 1 161 ? -11.383 -13.383 -2.545 1 94 161 ALA B O 1
ATOM 2699 N N . PRO B 1 162 ? -11.25 -11.391 -1.339 1 91.25 162 PRO B N 1
ATOM 2700 C CA . PRO B 1 162 ? -12.266 -11.914 -0.423 1 91.25 162 PRO B CA 1
ATOM 2701 C C . PRO B 1 162 ? -13.562 -12.289 -1.134 1 91.25 162 PRO B C 1
ATOM 2703 O O . PRO B 1 162 ? -13.992 -11.594 -2.053 1 91.25 162 PRO B O 1
ATOM 2706 N N . GLY B 1 163 ? -14.156 -13.375 -0.744 1 91.12 163 GLY B N 1
ATOM 2707 C CA . GLY B 1 163 ? -15.391 -13.828 -1.358 1 91.12 163 GLY B CA 1
ATOM 2708 C C . GLY B 1 163 ? -15.172 -14.891 -2.42 1 91.12 163 GLY B C 1
ATOM 2709 O O . GLY B 1 163 ? -16.109 -15.594 -2.809 1 91.12 163 GLY B O 1
ATOM 2710 N N . PHE B 1 164 ? -14.031 -14.961 -2.951 1 93.88 164 PHE B N 1
ATOM 2711 C CA . PHE B 1 164 ? -13.641 -16 -3.895 1 93.88 164 PHE B CA 1
ATOM 2712 C C . PHE B 1 164 ? -12.789 -17.062 -3.209 1 93.88 164 PHE B C 1
ATOM 2714 O O . PHE B 1 164 ? -11.562 -16.922 -3.119 1 93.88 164 PHE B O 1
ATOM 2721 N N . VAL B 1 165 ? -13.367 -18.094 -2.797 1 92.12 165 VAL B N 1
ATOM 2722 C CA . VAL B 1 165 ? -12.727 -18.984 -1.838 1 92.12 165 VAL B CA 1
ATOM 2723 C C . VAL B 1 165 ? -12.203 -20.234 -2.559 1 92.12 165 VAL B C 1
ATOM 2725 O O . VAL B 1 165 ? -11.594 -21.109 -1.938 1 92.12 165 VAL B O 1
ATOM 2728 N N . LEU B 1 166 ? -12.43 -20.312 -3.859 1 94.81 166 LEU B N 1
ATOM 2729 C CA . LEU B 1 166 ? -11.969 -21.469 -4.629 1 94.81 166 LEU B CA 1
ATOM 2730 C C . LEU B 1 166 ? -11.109 -21.016 -5.809 1 94.81 166 LEU B C 1
ATOM 2732 O O . LEU B 1 166 ? -11.258 -19.891 -6.305 1 94.81 166 LEU B O 1
ATOM 2736 N N . THR B 1 167 ? -10.203 -21.891 -6.125 1 97.06 167 THR B N 1
ATOM 2737 C CA . THR B 1 167 ? -9.539 -21.719 -7.41 1 97.06 167 THR B CA 1
ATOM 2738 C C . THR B 1 167 ? -10.422 -22.234 -8.547 1 97.06 167 THR B C 1
ATOM 2740 O O . THR B 1 167 ? -10.562 -23.453 -8.719 1 97.06 167 THR B O 1
ATOM 2743 N N . GLU B 1 168 ? -10.969 -21.297 -9.266 1 97.75 168 GLU B N 1
ATOM 2744 C CA . GLU B 1 168 ? -11.906 -21.75 -10.297 1 97.75 168 GLU B CA 1
ATOM 2745 C C . GLU B 1 168 ? -12 -20.719 -11.422 1 97.75 168 GLU B C 1
ATOM 2747 O O . GLU B 1 168 ? -11.672 -19.547 -11.234 1 97.75 168 GLU B O 1
ATOM 2752 N N . ARG B 1 169 ? -12.461 -21.234 -12.578 1 98.5 169 ARG B N 1
ATOM 2753 C CA . ARG B 1 169 ? -12.633 -20.391 -13.75 1 98.5 169 ARG B CA 1
ATOM 2754 C C . ARG B 1 169 ? -13.922 -19.594 -13.656 1 98.5 169 ARG B C 1
ATOM 2756 O O . ARG B 1 169 ? -14.969 -20.125 -13.273 1 98.5 169 ARG B O 1
ATOM 2763 N N . LEU B 1 170 ? -13.773 -18.312 -13.945 1 97.56 170 LEU B N 1
ATOM 2764 C CA . LEU B 1 170 ? -14.914 -17.406 -13.906 1 97.56 170 LEU B CA 1
ATOM 2765 C C . LEU B 1 170 ? -15.227 -16.859 -15.297 1 97.56 170 LEU B C 1
ATOM 2767 O O . LEU B 1 170 ? -14.805 -15.758 -15.648 1 97.56 170 LEU B O 1
ATOM 2771 N N . THR B 1 171 ? -16.094 -17.562 -16 1 97.81 171 THR B N 1
ATOM 2772 C CA . THR B 1 171 ? -16.344 -17.281 -17.406 1 97.81 171 THR B CA 1
ATOM 2773 C C . THR B 1 171 ? -17.031 -15.93 -17.578 1 97.81 171 THR B C 1
ATOM 2775 O O . THR B 1 171 ? -16.891 -15.273 -18.609 1 97.81 171 THR B O 1
ATOM 2778 N N . GLN B 1 172 ? -17.719 -15.469 -16.531 1 95.44 172 GLN B N 1
ATOM 2779 C CA . GLN B 1 172 ? -18.484 -14.227 -16.609 1 95.44 172 GLN B CA 1
ATOM 2780 C C . GLN B 1 172 ? -17.547 -13.023 -16.766 1 95.44 172 GLN B C 1
ATOM 2782 O O . GLN B 1 172 ? -17.969 -11.953 -17.203 1 95.44 172 GLN B O 1
ATOM 2787 N N . PHE B 1 173 ? -16.328 -13.188 -16.391 1 95.69 173 PHE B N 1
ATOM 2788 C CA . PHE B 1 173 ? -15.398 -12.062 -16.438 1 95.69 173 PHE B CA 1
ATOM 2789 C C . PHE B 1 173 ? -14.523 -12.117 -17.688 1 95.69 173 PHE B C 1
ATOM 2791 O O . PHE B 1 173 ? -13.758 -11.195 -17.953 1 95.69 173 PHE B O 1
ATOM 2798 N N . GLU B 1 174 ? -14.641 -13.141 -18.422 1 97.38 174 GLU B N 1
ATOM 2799 C CA . GLU B 1 174 ? -13.75 -13.367 -19.547 1 97.38 174 GLU B CA 1
ATOM 2800 C C . GLU B 1 174 ? -14.102 -12.445 -20.719 1 97.38 174 GLU B C 1
ATOM 2802 O O . GLU B 1 174 ? -15.281 -12.148 -20.938 1 97.38 174 GLU B O 1
ATOM 2807 N N . ARG B 1 175 ? -13 -12.039 -21.344 1 96.56 175 ARG B N 1
ATOM 2808 C CA . ARG B 1 175 ? -13.109 -11.211 -22.547 1 96.56 175 ARG B CA 1
ATOM 2809 C C . ARG B 1 175 ? -11.977 -11.508 -23.516 1 96.56 175 ARG B C 1
ATOM 2811 O O . ARG B 1 175 ? -10.836 -11.742 -23.094 1 96.56 175 ARG B O 1
ATOM 2818 N N . ASN B 1 176 ? -12.336 -11.492 -24.875 1 96.88 176 ASN B N 1
ATOM 2819 C CA . ASN B 1 176 ? -11.344 -11.578 -25.938 1 96.88 176 ASN B CA 1
ATOM 2820 C C . ASN B 1 176 ? -10.508 -12.844 -25.828 1 96.88 176 ASN B C 1
ATOM 2822 O O . ASN B 1 176 ? -9.289 -12.812 -26.031 1 96.88 176 ASN B O 1
ATOM 2826 N N . GLY B 1 177 ? -11.148 -13.938 -25.328 1 97.19 177 GLY B N 1
ATOM 2827 C CA . GLY B 1 177 ? -10.469 -15.219 -25.281 1 97.19 177 GLY B CA 1
ATOM 2828 C C . GLY B 1 177 ? -9.531 -15.359 -24.094 1 97.19 177 GLY B C 1
ATOM 2829 O O . GLY B 1 177 ? -8.797 -16.344 -24 1 97.19 177 GLY B O 1
ATOM 2830 N N . VAL B 1 178 ? -9.516 -14.367 -23.219 1 98.62 178 VAL B N 1
ATOM 2831 C CA . VAL B 1 178 ? -8.695 -14.438 -22.016 1 98.62 178 VAL B CA 1
ATOM 2832 C C . VAL B 1 178 ? -9.484 -15.109 -20.891 1 98.62 178 VAL B C 1
ATOM 2834 O O . VAL B 1 178 ? -10.578 -14.672 -20.547 1 98.62 178 VAL B O 1
ATOM 2837 N N . GLN B 1 179 ? -8.93 -16.203 -20.359 1 98.75 179 GLN B N 1
ATOM 2838 C CA . GLN B 1 179 ? -9.594 -16.875 -19.25 1 98.75 179 GLN B CA 1
ATOM 2839 C C . GLN B 1 179 ? -9.336 -16.156 -17.938 1 98.75 179 GLN B C 1
ATOM 2841 O O . GLN B 1 179 ? -8.234 -15.656 -17.703 1 98.75 179 GLN B O 1
ATOM 2846 N N . VAL B 1 180 ? -10.367 -16.094 -17.125 1 98.19 180 VAL B N 1
ATOM 2847 C CA . VAL B 1 180 ? -10.258 -15.461 -15.812 1 98.19 180 VAL B CA 1
ATOM 2848 C C . VAL B 1 180 ? -10.5 -16.5 -14.711 1 98.19 180 VAL B C 1
ATOM 2850 O O . VAL B 1 180 ? -11.484 -17.234 -14.75 1 98.19 180 VAL B O 1
ATOM 2853 N N . TRP B 1 181 ? -9.547 -16.531 -13.758 1 98.5 181 TRP B N 1
ATOM 2854 C CA . TRP B 1 181 ? -9.609 -17.5 -12.672 1 98.5 181 TRP B CA 1
ATOM 2855 C C . TRP B 1 181 ? -9.469 -16.797 -11.312 1 98.5 181 TRP B C 1
ATOM 2857 O O . TRP B 1 181 ? -8.672 -15.875 -11.164 1 98.5 181 TRP B O 1
ATOM 2867 N N . SER B 1 182 ? -10.289 -17.219 -10.359 1 97.75 182 SER B N 1
ATOM 2868 C CA . SER B 1 182 ? -9.984 -16.906 -8.969 1 97.75 182 SER B CA 1
ATOM 2869 C C . SER B 1 182 ? -9 -17.906 -8.375 1 97.75 182 SER B C 1
ATOM 2871 O O . SER B 1 182 ? -8.898 -19.047 -8.859 1 97.75 182 SER B O 1
ATOM 2873 N N . VAL B 1 183 ? -8.242 -17.422 -7.426 1 96.62 183 VAL B N 1
ATOM 2874 C CA . VAL B 1 183 ? -7.27 -18.266 -6.73 1 96.62 183 VAL B CA 1
ATOM 2875 C C . VAL B 1 183 ? -7.598 -18.297 -5.242 1 96.62 183 VAL B C 1
ATOM 2877 O O . VAL B 1 183 ? -7.824 -17.266 -4.617 1 96.62 183 VAL B O 1
ATOM 2880 N N . GLU B 1 184 ? -7.609 -19.516 -4.742 1 92.88 184 GLU B N 1
ATOM 2881 C CA . GLU B 1 184 ? -7.809 -19.688 -3.307 1 92.88 184 GLU B CA 1
ATOM 2882 C C . GLU B 1 184 ? -6.531 -19.375 -2.531 1 92.88 184 GLU B C 1
ATOM 2884 O O . GLU B 1 184 ? -5.469 -19.922 -2.822 1 92.88 184 GLU B O 1
ATOM 2889 N N . ILE B 1 185 ? -6.695 -18.516 -1.608 1 83.38 185 ILE B N 1
ATOM 2890 C CA . ILE B 1 185 ? -5.535 -18.188 -0.789 1 83.38 185 ILE B CA 1
ATOM 2891 C C . ILE B 1 185 ? -5.836 -18.484 0.678 1 83.38 185 ILE B C 1
ATOM 2893 O O . ILE B 1 185 ? -6.996 -18.438 1.1 1 83.38 185 ILE B O 1
#

Solvent-accessible surface area (backbone atoms only — not comparable to full-atom values): 19772 Å² total; per-residue (Å²): 136,82,78,76,78,72,69,80,70,73,78,71,52,60,42,81,37,72,46,65,66,48,40,52,52,52,51,49,40,34,46,52,39,30,40,50,36,45,51,49,61,63,64,57,80,68,56,36,60,52,50,50,46,40,34,65,57,33,63,71,19,36,36,30,80,80,62,42,76,27,21,35,55,58,20,52,52,48,41,45,40,47,49,47,44,41,57,47,46,47,52,44,49,70,76,36,74,83,28,77,27,32,38,43,24,70,50,89,81,27,64,53,98,44,26,29,33,30,60,38,77,57,43,39,34,28,43,60,46,65,40,62,42,71,72,49,92,43,48,55,61,52,50,47,58,59,55,56,74,48,80,36,74,40,38,38,37,37,33,30,32,75,92,41,78,47,68,42,78,38,72,88,72,40,51,85,83,30,46,29,29,38,35,53,125,136,83,79,74,78,71,68,79,70,74,78,70,50,60,44,79,36,73,47,65,65,48,41,51,52,52,51,49,40,35,47,51,41,31,40,51,38,44,53,50,60,62,65,58,79,68,55,36,59,53,50,49,46,39,34,64,57,32,64,70,19,35,35,30,81,80,62,41,76,25,20,36,54,56,20,53,51,47,40,44,39,49,47,47,44,42,55,48,46,47,52,46,49,68,77,37,73,83,28,77,26,33,38,42,22,69,50,91,80,24,66,52,98,41,25,28,32,30,59,37,78,57,42,38,34,25,43,61,46,64,41,62,42,71,71,50,92,42,48,52,60,53,50,46,57,58,53,55,73,48,80,36,73,39,38,38,38,36,33,31,30,76,92,40,80,48,68,42,77,38,73,88,72,40,51,83,81,30,46,28,29,38,35,51,125

Organism: NCBI:txid2803784

Radius of gyration: 23.62 Å; Cα contacts (8 Å, |Δi|>4): 701; chains: 2; bounding box: 65×66×62 Å

Nearest PDB structures (foldseek):
  7edb-assembly1_A  TM=5.359E-01  e=6.947E-01  Peduovirus P2
  4m6w-assembly1_B  TM=5.703E-01  e=5.269E+00  Homo sapiens
  4lzn-assembly1_B  TM=4.647E-01  e=5.625E+00  Homo sapiens
  4m6w-assembly1_B  TM=5.705E-01  e=3.537E+00  Homo sapiens
  4lzn-assembly1_B  TM=4.647E-01  e=5.210E+00  Homo sapiens

pLDDT: mean 90.7, std 15.05, range [29.48, 98.81]